Protein AF-A0A0R3SYX3-F1 (afdb_monomer_lite)

Secondary structure (DSSP, 8-state):
-PPPGGG--GGGGS--S--EEEEEETTTTEEEEEEEEEETTEEEEEEEEEEE---SSS-EEEEEEEEPPTTPPPS-SEEE-TTS-EEEB---TTEEEEEEEEE-TTT--EEEEEEEEETTT--EEEEEEEETEEEEEEEEEETTEEEEEEEETTTTEEEEEEEE-B------TT----HHHHHHHHHS-----------------PPP----B-----------PPP--S----------

Foldseek 3Di:
DPPDPVPQDPVNLQDDDFKKWKWFAFWQTKIWIWTWDDDDPDIDTDTDDIDGPADPQKRKGWDDKDAEDLPADDPDQFDQDPVRDTWGFDFDNQWMKIKMWTAHPVPRAIKIKIFIARNRSRDTPDMDIGTQWDDPKDWDDYGQKIWMWIQRNVVRDIWIWIKGWTDADPPPPPPDPDPVRVVVVVVDDDDDDDDDDDDDPDPPPGDGDIDGPRDDDPDDDDDDDDDDDNDDGPTDINDD

Structure (mmCIF, N/CA/C/O backbone):
data_AF-A0A0R3SYX3-F1
#
_entry.id   AF-A0A0R3SYX3-F1
#
loop_
_atom_site.group_PDB
_atom_site.id
_atom_site.type_symbol
_atom_site.label_atom_id
_atom_site.label_alt_id
_atom_site.label_comp_id
_atom_site.label_asym_id
_atom_site.label_entity_id
_atom_site.label_seq_id
_atom_site.pdbx_PDB_ins_code
_atom_site.Cartn_x
_atom_site.Cartn_y
_atom_site.Cartn_z
_atom_site.occupancy
_atom_site.B_iso_or_equiv
_atom_site.auth_seq_id
_atom_site.auth_comp_id
_atom_site.auth_asym_id
_atom_site.auth_atom_id
_atom_site.pdbx_PDB_model_num
ATOM 1 N N . MET A 1 1 ? 10.287 18.688 25.171 1.00 32.38 1 MET A N 1
ATOM 2 C CA . MET A 1 1 ? 10.970 17.406 25.447 1.00 32.38 1 MET A CA 1
ATOM 3 C C . MET A 1 1 ? 10.018 16.287 25.066 1.00 32.38 1 MET A C 1
ATOM 5 O O . MET A 1 1 ? 8.916 16.291 25.605 1.00 32.38 1 MET A O 1
ATOM 9 N N . PRO A 1 2 ? 10.366 15.397 24.124 1.00 35.69 2 PRO A N 1
ATOM 10 C CA . PRO A 1 2 ? 9.580 14.187 23.920 1.00 35.69 2 PRO A CA 1
ATOM 11 C C . PRO A 1 2 ? 9.661 13.329 25.198 1.00 35.69 2 PRO A C 1
ATOM 13 O O . PRO A 1 2 ? 10.724 13.295 25.826 1.00 35.69 2 PRO A O 1
ATOM 16 N N . PRO A 1 3 ? 8.559 12.700 25.637 1.00 38.81 3 PRO A N 1
ATOM 17 C CA . PRO A 1 3 ? 8.578 11.838 26.813 1.00 38.81 3 PRO A CA 1
ATOM 18 C C . PRO A 1 3 ? 9.539 10.664 26.589 1.00 38.81 3 PRO A C 1
ATOM 20 O O . PRO A 1 3 ? 9.650 10.136 25.482 1.00 38.81 3 PRO A O 1
ATOM 23 N N . ALA A 1 4 ? 10.274 10.290 27.637 1.00 39.28 4 ALA A N 1
ATOM 24 C CA . ALA A 1 4 ? 11.235 9.198 27.586 1.00 39.28 4 ALA A CA 1
ATOM 25 C C . ALA A 1 4 ? 10.533 7.885 27.196 1.00 39.28 4 ALA A C 1
ATOM 27 O O . ALA A 1 4 ? 9.517 7.524 27.786 1.00 39.28 4 ALA A O 1
ATOM 28 N N . LEU A 1 5 ? 11.116 7.144 26.247 1.00 45.03 5 LEU A N 1
ATOM 29 C CA . LEU A 1 5 ? 10.632 5.847 25.737 1.00 45.03 5 LEU A CA 1
ATOM 30 C C . LEU A 1 5 ? 10.310 4.806 26.831 1.00 45.03 5 LEU A C 1
ATOM 32 O O . LEU A 1 5 ? 9.594 3.848 26.572 1.00 45.03 5 LEU A O 1
ATOM 36 N N . ALA A 1 6 ? 10.807 5.001 28.053 1.00 42.22 6 ALA A N 1
ATOM 37 C CA . ALA A 1 6 ? 10.572 4.128 29.198 1.00 42.22 6 ALA A CA 1
ATOM 38 C C . ALA A 1 6 ? 9.192 4.295 29.871 1.00 42.22 6 ALA A C 1
ATOM 40 O O . ALA A 1 6 ? 8.827 3.447 30.680 1.00 42.22 6 ALA A O 1
ATOM 41 N N . SER A 1 7 ? 8.428 5.361 29.583 1.00 42.72 7 SER A N 1
ATOM 42 C CA . SER A 1 7 ? 7.114 5.596 30.211 1.00 42.72 7 SER A CA 1
ATOM 43 C C . SER A 1 7 ? 5.915 5.198 29.349 1.00 42.72 7 SER A C 1
ATOM 45 O O . SER A 1 7 ? 4.780 5.383 29.782 1.00 42.72 7 SER A O 1
ATOM 47 N N . VAL A 1 8 ? 6.138 4.710 28.128 1.00 43.78 8 VAL A N 1
ATOM 48 C CA . VAL A 1 8 ? 5.058 4.291 27.227 1.00 43.78 8 VAL A CA 1
ATOM 49 C C . VAL A 1 8 ? 4.714 2.843 27.553 1.00 43.78 8 VAL A C 1
ATOM 51 O O . VAL A 1 8 ? 5.531 1.947 27.337 1.00 43.78 8 VAL A O 1
ATOM 54 N N . ARG A 1 9 ? 3.528 2.594 28.122 1.00 40.50 9 ARG A N 1
ATOM 55 C CA . ARG A 1 9 ? 3.087 1.217 28.367 1.00 40.50 9 ARG A CA 1
ATOM 56 C C . ARG A 1 9 ? 2.805 0.563 27.011 1.00 40.50 9 ARG A C 1
ATOM 58 O O . ARG A 1 9 ? 2.279 1.235 26.130 1.00 40.50 9 ARG A O 1
ATOM 65 N N . PRO A 1 10 ? 3.046 -0.746 26.831 1.00 43.56 10 PRO A N 1
ATOM 66 C CA . PRO A 1 10 ? 2.683 -1.438 25.591 1.00 43.56 10 PRO A CA 1
ATOM 67 C C . PRO A 1 10 ? 1.193 -1.314 25.231 1.00 43.56 10 PRO A C 1
ATOM 69 O O . PRO A 1 10 ? 0.828 -1.363 24.065 1.00 43.56 10 PRO A O 1
ATOM 72 N N . GLN A 1 11 ? 0.340 -1.102 26.237 1.00 42.31 11 GLN A N 1
ATOM 73 C CA . GLN A 1 11 ? -1.099 -0.868 26.092 1.00 42.31 11 GLN A CA 1
ATOM 74 C C . GLN A 1 11 ? -1.415 0.539 25.549 1.00 42.31 11 GLN A C 1
ATOM 76 O O . GLN A 1 11 ? -2.411 0.704 24.862 1.00 42.31 11 GLN A O 1
ATOM 81 N N . ASP A 1 12 ? -0.534 1.524 25.770 1.00 44.00 12 ASP A N 1
ATOM 82 C CA . ASP A 1 12 ? -0.639 2.876 25.200 1.00 44.00 12 ASP A CA 1
ATOM 83 C C . ASP A 1 12 ? -0.183 2.919 23.721 1.00 44.00 12 ASP A C 1
ATOM 85 O O . ASP A 1 12 ? -0.377 3.927 23.040 1.00 44.00 12 ASP A O 1
ATOM 89 N N . LEU A 1 13 ? 0.454 1.846 23.221 1.00 49.34 13 LEU A N 1
ATOM 90 C CA . LEU A 1 13 ? 0.857 1.692 21.814 1.00 49.34 13 LEU A CA 1
ATOM 91 C C . LEU A 1 13 ? -0.290 1.189 20.931 1.00 49.34 13 LEU A C 1
ATOM 93 O O . LEU A 1 13 ? -0.244 1.376 19.716 1.00 49.34 13 LEU A O 1
ATOM 97 N N . ILE A 1 14 ? -1.301 0.551 21.527 1.00 48.69 14 ILE A N 1
ATOM 98 C CA . ILE A 1 14 ? -2.499 0.114 20.818 1.00 48.69 14 ILE A CA 1
ATOM 99 C C . ILE A 1 14 ? -3.526 1.234 20.968 1.00 48.69 14 ILE A C 1
ATOM 101 O O . ILE A 1 14 ? -3.948 1.538 22.083 1.00 48.69 14 ILE A O 1
ATOM 105 N N . PRO A 1 15 ? -3.916 1.907 19.881 1.00 55.50 15 PRO A N 1
ATOM 106 C CA . PRO A 1 15 ? -4.859 2.999 19.994 1.00 55.50 15 PRO A CA 1
ATOM 107 C C . PRO A 1 15 ? -6.217 2.505 20.518 1.00 55.50 15 PRO A C 1
ATOM 109 O O . PRO A 1 15 ? -6.851 1.641 19.922 1.00 55.50 15 PRO A O 1
ATO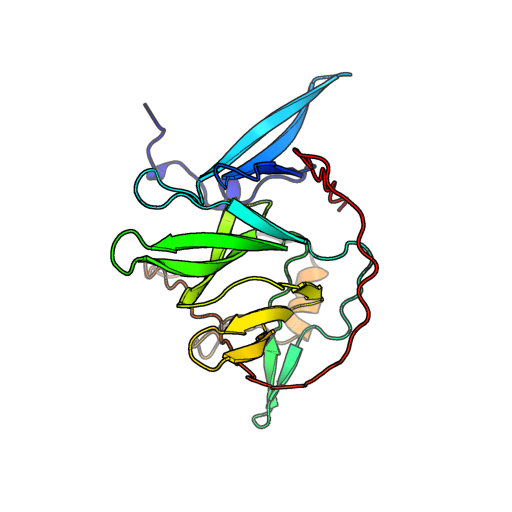M 112 N N . GLU A 1 16 ? -6.660 3.103 21.630 1.00 61.94 16 GLU A N 1
ATOM 113 C CA . GLU A 1 16 ? -8.012 2.983 22.203 1.00 61.94 16 GLU A CA 1
ATOM 114 C C . GLU A 1 16 ? -9.106 3.000 21.125 1.00 61.94 16 GLU A C 1
ATOM 116 O O . GLU A 1 16 ? -8.983 3.769 20.158 1.00 61.94 16 GLU A O 1
ATOM 121 N N . HIS A 1 17 ? -10.196 2.251 21.352 1.00 67.56 17 HIS A N 1
ATOM 122 C CA . HIS A 1 17 ? -11.370 2.197 20.473 1.00 67.56 17 HIS A CA 1
ATOM 123 C C . HIS A 1 17 ? -11.756 3.598 19.976 1.00 67.56 17 HIS A C 1
ATOM 125 O O . HIS A 1 17 ? -11.899 4.546 20.754 1.00 67.56 17 HIS A O 1
ATOM 131 N N . GLY A 1 18 ? -11.890 3.756 18.663 1.00 77.44 18 GLY A N 1
ATOM 132 C CA . GLY A 1 18 ? -12.173 5.052 18.065 1.00 77.44 18 GLY A CA 1
ATOM 133 C C . GLY A 1 18 ? -12.170 5.005 16.548 1.00 77.44 18 GLY A C 1
ATOM 134 O O . GLY A 1 18 ? -11.743 4.027 15.942 1.00 77.44 18 GLY A O 1
ATOM 135 N N . LEU A 1 19 ? -12.654 6.086 15.942 1.00 87.88 19 LEU A N 1
ATOM 136 C CA . LEU A 1 19 ? -12.629 6.240 14.496 1.00 87.88 19 LEU A CA 1
ATOM 137 C C . LEU A 1 19 ? -11.270 6.797 14.061 1.00 87.88 19 LEU A C 1
ATOM 139 O O . LEU A 1 19 ? -10.851 7.870 14.515 1.00 87.88 19 LEU A O 1
ATOM 143 N N . PHE A 1 20 ? -10.618 6.080 13.153 1.00 90.81 20 PHE A N 1
ATOM 144 C CA . PHE A 1 20 ? -9.378 6.497 12.510 1.00 90.81 20 PHE A CA 1
ATOM 145 C C . PHE A 1 20 ? -9.654 6.883 11.064 1.00 90.81 20 PHE A C 1
ATOM 147 O O . PHE A 1 20 ? -10.471 6.267 10.382 1.00 90.81 20 PHE A O 1
ATOM 154 N N . LEU A 1 21 ? -8.969 7.924 10.614 1.00 92.94 21 LEU A N 1
ATOM 155 C CA . LEU A 1 21 ? -8.990 8.408 9.244 1.00 92.94 21 LEU A CA 1
ATOM 156 C C . LEU A 1 21 ? -7.555 8.429 8.742 1.00 92.94 21 LEU A C 1
ATOM 158 O O . LEU A 1 21 ? -6.643 8.791 9.484 1.00 92.94 21 LEU A O 1
ATOM 162 N N . TYR A 1 22 ? -7.354 8.108 7.474 1.00 94.12 22 TYR A N 1
ATOM 163 C CA . TYR A 1 22 ? -6.077 8.313 6.807 1.00 94.12 22 TYR A CA 1
ATOM 164 C C . TYR A 1 22 ? -6.257 9.268 5.628 1.00 94.12 22 TYR A C 1
ATOM 166 O O . TYR A 1 22 ? -7.329 9.345 5.029 1.00 94.12 22 TYR A O 1
ATOM 174 N N . ALA A 1 23 ? -5.208 10.018 5.311 1.00 94.88 23 ALA A N 1
ATOM 175 C CA . ALA A 1 23 ? -5.156 10.897 4.153 1.00 94.88 23 ALA A CA 1
ATOM 176 C C . ALA A 1 23 ? -3.885 10.626 3.351 1.00 94.88 23 ALA A C 1
ATOM 178 O O . ALA A 1 23 ? -2.816 10.387 3.917 1.00 94.88 23 ALA A O 1
ATOM 179 N N . LEU A 1 24 ? -4.014 10.681 2.028 1.00 95.81 24 LEU A N 1
ATOM 180 C CA . LEU A 1 24 ? -2.928 10.465 1.080 1.00 95.81 24 LEU A CA 1
ATOM 181 C C . LEU A 1 24 ? -2.645 11.763 0.332 1.00 95.81 24 LEU A C 1
ATOM 183 O O . LEU A 1 24 ? -3.551 12.352 -0.254 1.00 95.81 24 LEU A O 1
ATOM 187 N N . THR A 1 25 ? -1.382 12.176 0.313 1.00 94.44 25 THR A N 1
ATOM 188 C CA . THR A 1 25 ? -0.912 13.283 -0.525 1.00 94.44 25 THR A CA 1
ATOM 189 C C . THR A 1 25 ? -0.174 12.698 -1.715 1.00 94.44 25 THR A C 1
ATOM 191 O O . THR A 1 25 ? 0.785 11.946 -1.546 1.00 94.44 25 THR A O 1
ATOM 194 N N . THR A 1 26 ? -0.621 13.014 -2.931 1.00 91.69 26 THR A N 1
ATOM 195 C CA . THR A 1 26 ? -0.095 12.392 -4.154 1.00 91.69 26 THR A CA 1
ATOM 196 C C . THR A 1 26 ? 1.325 12.829 -4.479 1.00 91.69 26 THR A C 1
ATOM 198 O O . THR A 1 26 ? 2.121 12.001 -4.909 1.00 91.69 26 THR A O 1
ATOM 201 N N . GLN A 1 27 ? 1.649 14.110 -4.292 1.00 90.81 27 GLN A N 1
ATOM 202 C CA . GLN A 1 27 ? 2.969 14.665 -4.572 1.00 90.81 27 GLN A CA 1
ATOM 203 C C . GLN A 1 27 ? 3.216 15.893 -3.673 1.00 90.81 27 GLN A C 1
ATOM 205 O O . GLN A 1 27 ? 2.450 16.851 -3.770 1.00 90.81 27 GLN A O 1
ATOM 210 N N . PRO A 1 28 ? 4.249 15.892 -2.810 1.00 90.31 28 PRO A N 1
ATOM 211 C CA . PRO A 1 28 ? 5.134 14.765 -2.498 1.00 90.31 28 PRO A CA 1
ATOM 212 C C . PRO A 1 28 ? 4.358 13.605 -1.858 1.00 90.31 28 PRO A C 1
ATOM 214 O O . PRO A 1 28 ? 3.405 13.831 -1.115 1.00 90.31 28 PRO A O 1
ATOM 217 N N . ALA A 1 29 ? 4.756 12.365 -2.158 1.00 93.38 29 ALA A N 1
ATOM 218 C CA . ALA A 1 29 ? 4.099 11.184 -1.611 1.00 93.38 29 ALA A CA 1
ATOM 219 C C . ALA A 1 29 ? 4.183 11.170 -0.077 1.00 93.38 29 ALA A C 1
ATOM 221 O O . ALA A 1 29 ? 5.263 11.004 0.501 1.00 93.38 29 ALA A O 1
ATOM 222 N N . SER A 1 30 ? 3.037 11.330 0.582 1.00 94.50 30 SER A N 1
ATOM 223 C CA . SER A 1 30 ? 2.924 11.228 2.035 1.00 94.50 30 SER A CA 1
ATOM 224 C C . SER A 1 30 ? 1.603 10.598 2.452 1.00 94.50 30 SER A C 1
ATOM 226 O O . SER A 1 30 ? 0.600 10.656 1.734 1.00 94.50 30 SER A O 1
ATOM 228 N N . VAL A 1 31 ? 1.621 9.975 3.624 1.00 95.31 31 VAL A N 1
ATOM 229 C CA . VAL A 1 31 ? 0.459 9.344 4.244 1.00 95.31 31 VAL A CA 1
ATOM 230 C C . VAL A 1 31 ? 0.338 9.877 5.665 1.00 95.31 31 VAL A C 1
ATOM 232 O O . VAL A 1 31 ? 1.309 9.869 6.421 1.00 95.31 31 VAL A O 1
ATOM 235 N N . SER A 1 32 ? -0.848 10.336 6.038 1.00 95.56 32 SER A N 1
ATOM 236 C CA . SER A 1 32 ? -1.140 10.856 7.376 1.00 95.56 32 SER A CA 1
ATOM 237 C C . SER A 1 32 ? -2.267 10.066 8.014 1.00 95.56 32 SER A C 1
ATOM 239 O O . SER A 1 32 ? -3.250 9.767 7.341 1.00 95.56 32 SER A O 1
ATOM 241 N N . GLY A 1 33 ? -2.163 9.806 9.314 1.00 94.12 33 GLY A N 1
ATOM 242 C CA . GLY A 1 33 ? -3.239 9.237 10.118 1.00 94.12 33 GLY A CA 1
ATOM 243 C C . GLY A 1 33 ? -3.794 10.241 11.113 1.00 94.12 33 GLY A C 1
ATOM 244 O O . GLY A 1 33 ? -3.048 10.981 11.762 1.00 94.12 33 GLY A O 1
ATOM 245 N N . TYR A 1 34 ? -5.109 10.226 11.281 1.00 93.56 34 TYR A N 1
ATOM 246 C CA . TYR A 1 34 ? -5.853 11.072 12.200 1.00 93.56 34 TYR A CA 1
ATOM 247 C C . TYR A 1 34 ? -6.780 10.218 13.062 1.00 93.56 34 TYR A C 1
ATOM 249 O O . TYR A 1 34 ? -7.441 9.306 12.575 1.00 93.56 34 TYR A O 1
ATOM 257 N N . LYS A 1 35 ? -6.875 10.552 14.346 1.00 91.38 35 LYS A N 1
ATOM 258 C CA . LYS A 1 35 ? -7.888 10.026 15.260 1.00 91.38 35 LYS A CA 1
ATOM 259 C C . LYS A 1 35 ? -9.003 11.049 15.405 1.00 91.38 35 LYS A C 1
ATOM 261 O O . LYS A 1 35 ? -8.731 12.226 15.663 1.00 91.38 35 LYS A O 1
ATOM 266 N N . LEU A 1 36 ? -10.249 10.612 15.270 1.00 91.00 36 LEU A N 1
ATOM 267 C CA . LEU A 1 36 ? -11.397 11.455 15.572 1.00 91.00 36 LEU A CA 1
ATOM 268 C C . LEU A 1 36 ? -11.568 11.554 17.092 1.00 91.00 36 LEU A C 1
ATOM 270 O O . LEU A 1 36 ? -11.641 10.545 17.791 1.00 91.00 36 LEU A O 1
ATOM 274 N N . VAL A 1 37 ? -11.629 12.778 17.604 1.00 90.19 37 VAL A N 1
ATOM 275 C CA . VAL A 1 37 ? -11.870 13.081 19.014 1.00 90.19 37 VAL A CA 1
ATOM 276 C C . VAL A 1 37 ? -13.175 13.858 19.110 1.00 90.19 37 VAL A C 1
ATOM 278 O O . VAL A 1 37 ? -13.336 14.900 18.473 1.00 90.19 37 VAL A O 1
ATOM 281 N N . SER A 1 38 ? -14.113 13.341 19.903 1.00 86.44 38 SER A N 1
ATOM 282 C CA . SER A 1 38 ? -15.368 14.030 20.197 1.00 86.44 38 SER A CA 1
ATOM 283 C C . SER A 1 38 ? -15.169 14.951 21.396 1.00 86.44 38 SER A C 1
ATOM 285 O O . SER A 1 38 ? -14.857 14.486 22.491 1.00 86.44 38 SER A O 1
ATOM 287 N N . SER A 1 39 ? -15.355 16.253 21.196 1.00 85.62 39 SER A N 1
ATOM 288 C CA . SER A 1 39 ? -15.398 17.252 22.263 1.00 85.62 39 SER A CA 1
ATOM 289 C C . SER A 1 39 ? -16.823 17.796 22.344 1.00 85.62 39 SER A C 1
ATOM 291 O O . SER A 1 39 ? -17.219 18.687 21.586 1.00 85.62 39 SER A O 1
ATOM 293 N N . GLY A 1 40 ? -17.638 17.185 23.210 1.00 84.19 40 GLY A N 1
ATOM 294 C CA . GLY A 1 40 ? -19.062 17.504 23.336 1.00 84.19 40 GLY A CA 1
ATOM 295 C C . GLY A 1 40 ? -19.829 17.240 22.037 1.00 84.19 40 GLY A C 1
ATOM 296 O O . GLY A 1 40 ? -19.930 16.096 21.605 1.00 84.19 40 GLY A O 1
ATOM 297 N N . SER A 1 41 ? -20.358 18.301 21.418 1.00 82.25 41 SER A N 1
ATOM 298 C CA . SER A 1 41 ? -21.107 18.261 20.152 1.00 82.25 41 SER A CA 1
ATOM 299 C C . SER A 1 41 ? -20.240 18.454 18.901 1.00 82.25 41 SER A C 1
ATOM 301 O O . SER A 1 41 ? -20.774 18.523 17.795 1.00 82.25 41 SER A O 1
ATOM 303 N N . THR A 1 42 ? -18.923 18.613 19.057 1.00 87.81 42 THR A N 1
ATOM 304 C CA . THR A 1 42 ? -17.997 18.863 17.945 1.00 87.81 42 THR A CA 1
ATOM 305 C C . THR A 1 42 ? -17.030 17.704 17.771 1.00 87.81 42 THR A C 1
ATOM 307 O O . THR A 1 42 ? -16.498 17.166 18.742 1.00 87.81 42 THR A O 1
ATOM 310 N N . PHE A 1 43 ? -16.781 17.337 16.517 1.00 87.06 43 PHE A N 1
ATOM 311 C CA . PHE A 1 43 ? -15.779 16.344 16.161 1.00 87.06 43 PHE A CA 1
ATOM 312 C C . PHE A 1 43 ? -14.529 17.057 15.654 1.00 87.06 43 PHE A C 1
ATOM 314 O O . PHE A 1 43 ? -14.601 17.893 14.755 1.00 87.06 43 PHE A O 1
ATOM 321 N N . THR A 1 44 ? -13.375 16.745 16.234 1.00 91.31 44 THR A N 1
ATOM 322 C CA . THR A 1 44 ? -12.079 17.278 15.801 1.00 91.31 44 THR A CA 1
ATOM 323 C C . THR A 1 44 ? -11.145 16.128 15.467 1.00 91.31 44 THR A C 1
ATOM 325 O O . THR A 1 44 ? -11.086 15.126 16.172 1.00 91.31 44 THR A O 1
ATOM 328 N N . THR A 1 45 ? -10.393 16.262 14.382 1.00 91.44 45 THR A N 1
ATOM 329 C CA . THR A 1 45 ? -9.392 15.278 13.970 1.00 91.44 45 THR A CA 1
ATOM 330 C C . THR A 1 45 ? -8.033 15.643 14.553 1.00 91.44 45 THR A C 1
ATOM 332 O O . THR A 1 45 ? -7.504 16.718 14.273 1.00 91.44 45 THR A O 1
ATOM 335 N N . LYS A 1 46 ? -7.438 14.744 15.335 1.00 92.25 46 LYS A N 1
ATOM 336 C CA . LYS A 1 46 ? -6.071 14.884 15.843 1.00 92.25 46 LYS A CA 1
ATOM 337 C C . LYS A 1 46 ? -5.135 14.010 15.018 1.00 92.25 46 LYS A C 1
ATOM 339 O O . LYS A 1 46 ? -5.335 12.802 14.959 1.00 92.25 46 LYS A O 1
ATOM 344 N N . GLN A 1 47 ? -4.103 14.595 14.417 1.00 92.88 47 GLN A N 1
ATOM 345 C CA . GLN A 1 47 ? -3.077 13.822 13.715 1.00 92.88 47 GLN A CA 1
ATOM 346 C C . GLN A 1 47 ? -2.307 12.944 14.710 1.00 92.88 47 GLN A C 1
ATOM 348 O O . GLN A 1 47 ? -1.831 13.441 15.733 1.00 92.88 47 GLN A O 1
ATOM 353 N N . ILE A 1 48 ? -2.219 11.647 14.420 1.00 92.81 48 ILE A N 1
ATOM 354 C CA . ILE A 1 48 ? -1.556 10.649 15.273 1.00 92.81 48 ILE A CA 1
ATOM 355 C C . ILE A 1 48 ? -0.203 10.221 14.712 1.00 92.81 48 ILE A C 1
ATOM 357 O O . ILE A 1 48 ? 0.744 10.051 15.473 1.00 92.81 48 ILE A O 1
ATOM 361 N N . TRP A 1 49 ? -0.090 10.108 13.391 1.00 93.50 49 TRP A N 1
ATOM 362 C CA . TRP A 1 49 ? 1.145 9.738 12.713 1.00 93.50 49 TRP A CA 1
ATOM 363 C C . TRP A 1 49 ? 1.211 10.392 11.331 1.00 93.50 49 TRP A C 1
ATOM 365 O O . TRP A 1 49 ? 0.197 10.802 10.760 1.00 93.50 49 TRP A O 1
ATOM 375 N N . HIS A 1 50 ? 2.427 10.523 10.809 1.00 94.25 50 HIS A N 1
ATOM 376 C CA . HIS A 1 50 ? 2.696 11.037 9.472 1.00 94.25 50 HIS A CA 1
ATOM 377 C C . HIS A 1 50 ? 3.921 10.344 8.894 1.00 94.25 50 HIS A C 1
ATOM 379 O O . HIS A 1 50 ? 4.933 10.194 9.577 1.00 94.25 50 HIS A O 1
ATOM 385 N N . MET A 1 51 ? 3.815 9.927 7.641 1.00 91.62 51 MET A N 1
ATOM 386 C CA . MET A 1 51 ? 4.829 9.172 6.932 1.00 91.62 51 MET A CA 1
ATOM 387 C C . MET A 1 51 ? 5.139 9.862 5.611 1.00 91.62 51 MET A C 1
ATOM 389 O O . MET A 1 51 ? 4.286 9.964 4.727 1.00 91.62 51 MET A O 1
ATOM 393 N N . HIS A 1 52 ? 6.384 10.300 5.466 1.00 92.81 52 HIS A N 1
ATOM 394 C CA . HIS A 1 52 ? 6.916 10.756 4.191 1.00 92.81 52 HIS A CA 1
ATOM 395 C C . HIS A 1 52 ? 7.433 9.542 3.415 1.00 92.81 52 HIS A C 1
ATOM 397 O O . HIS A 1 52 ? 8.370 8.878 3.853 1.00 92.81 52 HIS A O 1
ATOM 403 N N . LEU A 1 53 ? 6.799 9.235 2.282 1.00 89.94 53 LEU A N 1
ATOM 404 C CA . LEU A 1 53 ? 7.275 8.206 1.349 1.00 89.94 53 LEU A CA 1
ATOM 405 C C . LEU A 1 53 ? 8.265 8.804 0.339 1.00 89.94 53 LEU A C 1
ATOM 407 O O . LEU A 1 53 ? 9.185 8.133 -0.119 1.00 89.94 53 LEU A O 1
ATOM 411 N N . SER A 1 54 ? 8.089 10.087 0.024 1.00 89.50 54 SER A N 1
ATOM 412 C CA . SER A 1 54 ? 9.024 10.887 -0.763 1.00 89.50 54 SER A CA 1
ATOM 413 C C . SER A 1 54 ? 10.143 11.460 0.108 1.00 89.50 54 SER A C 1
ATOM 415 O O . SER A 1 54 ? 9.898 11.870 1.240 1.00 89.50 54 SER A O 1
ATOM 417 N N . SER A 1 55 ? 11.345 11.564 -0.457 1.00 86.31 55 SER A N 1
ATOM 418 C CA . SER A 1 55 ? 12.484 12.290 0.121 1.00 86.31 55 SER A CA 1
ATOM 419 C C . SER A 1 55 ? 12.939 13.385 -0.848 1.00 86.31 55 SER A C 1
ATOM 421 O O . SER A 1 55 ? 12.621 13.309 -2.034 1.00 86.31 55 SER A O 1
ATOM 423 N N . ASP A 1 56 ? 13.673 14.389 -0.369 1.00 82.94 56 ASP A N 1
ATOM 424 C CA . ASP A 1 56 ? 14.198 15.472 -1.214 1.00 82.94 56 ASP A CA 1
ATOM 425 C C . ASP A 1 56 ? 15.156 14.929 -2.289 1.00 82.94 56 ASP A C 1
ATOM 427 O O . ASP A 1 56 ? 15.097 15.343 -3.445 1.00 82.94 56 ASP A O 1
ATOM 431 N N . ASP A 1 57 ? 15.959 13.920 -1.934 1.00 82.31 57 ASP A N 1
ATOM 432 C CA . ASP A 1 57 ? 16.887 13.245 -2.852 1.00 82.31 57 ASP A CA 1
ATOM 433 C C . ASP A 1 57 ? 16.181 12.279 -3.820 1.00 82.31 57 ASP A C 1
ATOM 435 O O . ASP A 1 57 ? 16.727 11.891 -4.856 1.00 82.31 57 ASP A O 1
ATOM 439 N N . TYR A 1 58 ? 14.970 11.844 -3.468 1.00 84.00 58 TYR A N 1
ATOM 440 C CA . TYR A 1 58 ? 14.203 10.855 -4.216 1.00 84.00 58 TYR A CA 1
ATOM 441 C C . TYR A 1 58 ? 12.716 11.231 -4.209 1.00 84.00 58 TYR A C 1
ATOM 443 O O . TYR A 1 58 ? 11.940 10.704 -3.394 1.00 84.00 58 TYR A O 1
ATOM 451 N N . PRO A 1 59 ? 12.304 12.160 -5.096 1.00 89.62 59 PRO A N 1
ATOM 452 C CA . PRO A 1 59 ? 10.923 12.590 -5.168 1.00 89.62 59 PRO A CA 1
ATOM 453 C C . PRO A 1 59 ? 10.046 11.429 -5.635 1.00 89.62 59 PRO A C 1
ATOM 455 O O . PRO A 1 59 ? 10.230 10.879 -6.724 1.00 89.62 59 PRO A O 1
ATOM 458 N N . GLN A 1 60 ? 9.077 11.066 -4.801 1.00 92.38 60 GLN A N 1
ATOM 459 C CA . GLN A 1 60 ? 8.084 10.045 -5.099 1.00 92.38 60 GLN A CA 1
ATOM 460 C C . GLN A 1 60 ? 6.704 10.670 -5.262 1.00 92.38 60 GLN A C 1
ATOM 462 O O . GLN A 1 60 ? 6.331 11.602 -4.542 1.00 92.38 60 GLN A O 1
ATOM 467 N N . ARG A 1 61 ? 5.909 10.087 -6.157 1.00 94.31 61 ARG A N 1
ATOM 468 C CA . ARG A 1 61 ? 4.473 10.339 -6.277 1.00 94.31 61 ARG A CA 1
ATOM 469 C C . ARG A 1 61 ? 3.680 9.069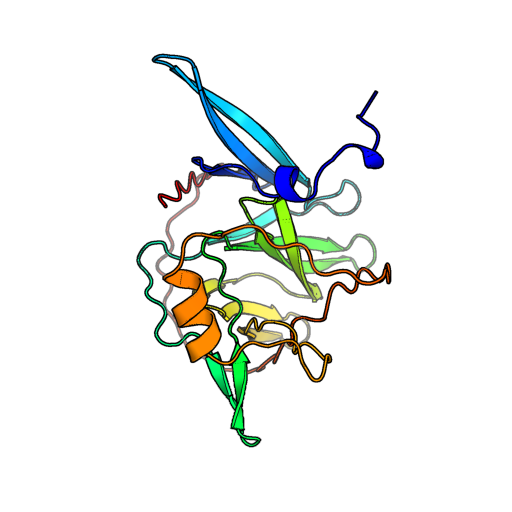 -6.008 1.00 94.31 61 ARG A C 1
ATOM 471 O O . ARG A 1 61 ? 4.125 7.983 -6.366 1.00 94.31 61 ARG A O 1
ATOM 478 N N . ILE A 1 62 ? 2.500 9.189 -5.411 1.00 95.56 62 ILE A N 1
ATOM 479 C CA . ILE A 1 62 ? 1.577 8.058 -5.245 1.00 95.56 62 ILE A CA 1
ATOM 480 C C . ILE A 1 62 ? 0.875 7.798 -6.579 1.00 95.56 62 ILE A C 1
ATOM 482 O O . ILE A 1 62 ? 0.241 8.696 -7.129 1.00 95.56 62 ILE A O 1
ATOM 486 N N . LEU A 1 63 ? 0.971 6.567 -7.082 1.00 94.62 63 LEU A N 1
ATOM 487 C CA . LEU A 1 63 ? 0.269 6.119 -8.285 1.00 94.62 63 LEU A CA 1
ATOM 488 C C . LEU A 1 63 ? -1.097 5.528 -7.951 1.00 94.62 63 LEU A C 1
ATOM 490 O O . LEU A 1 63 ? -2.102 5.876 -8.570 1.00 94.62 63 LEU A O 1
ATOM 494 N N . ARG A 1 64 ? -1.132 4.593 -7.000 1.00 94.88 64 ARG A N 1
ATOM 495 C CA . ARG A 1 64 ? -2.333 3.848 -6.607 1.00 94.88 64 ARG A CA 1
ATOM 496 C C . ARG A 1 64 ? -2.310 3.601 -5.110 1.00 94.88 64 ARG A C 1
ATOM 498 O O . ARG A 1 64 ? -1.248 3.414 -4.524 1.00 94.88 64 ARG A O 1
ATOM 505 N N . ALA A 1 65 ? -3.490 3.556 -4.517 1.00 95.56 65 ALA A N 1
ATOM 506 C CA . ALA A 1 65 ? -3.678 3.083 -3.161 1.00 95.56 65 ALA A CA 1
ATOM 507 C C . ALA A 1 65 ? -4.932 2.211 -3.113 1.00 95.56 65 ALA A C 1
ATOM 509 O O . ALA A 1 65 ? -5.917 2.515 -3.784 1.00 95.56 65 ALA A O 1
ATOM 510 N N . ALA A 1 66 ? -4.875 1.131 -2.345 1.00 95.06 66 ALA A N 1
ATOM 511 C CA . ALA A 1 66 ? -5.979 0.208 -2.144 1.00 95.06 66 ALA A CA 1
ATOM 512 C C . ALA A 1 66 ? -6.048 -0.146 -0.659 1.00 95.06 66 ALA A C 1
ATOM 514 O O . ALA A 1 66 ? -5.058 -0.592 -0.079 1.00 95.06 66 ALA A O 1
ATOM 515 N N . ALA A 1 67 ? -7.204 0.092 -0.049 1.00 93.19 67 ALA A N 1
ATOM 516 C CA . ALA A 1 67 ? -7.489 -0.324 1.317 1.00 93.19 67 ALA A CA 1
ATOM 517 C C . ALA A 1 67 ? -8.195 -1.681 1.311 1.00 93.19 67 ALA A C 1
ATOM 519 O O . ALA A 1 67 ? -8.819 -2.050 0.312 1.00 93.19 67 ALA A O 1
ATOM 520 N N . TYR A 1 68 ? -8.109 -2.396 2.430 1.00 89.44 68 TYR A N 1
ATOM 521 C CA . TYR A 1 68 ? -8.914 -3.588 2.660 1.00 89.44 68 TYR A CA 1
ATOM 522 C C . TYR A 1 68 ? -10.420 -3.261 2.503 1.00 89.44 68 TYR A C 1
ATOM 524 O O . TYR A 1 68 ? -10.895 -2.296 3.113 1.00 89.44 68 TYR A O 1
ATOM 532 N N . PRO A 1 69 ? -11.187 -4.009 1.689 1.00 88.75 69 PRO A N 1
ATOM 533 C CA . PRO A 1 69 ? -12.616 -3.759 1.510 1.00 88.75 69 PRO A CA 1
ATOM 534 C C . PRO A 1 69 ? -13.417 -4.032 2.791 1.00 88.75 69 PRO A C 1
ATOM 536 O O . PRO A 1 69 ? -13.373 -5.122 3.354 1.00 88.75 69 PRO A O 1
ATOM 539 N N . SER A 1 70 ? -14.220 -3.064 3.240 1.00 82.81 70 SER A N 1
ATOM 540 C CA . SER A 1 70 ? -14.981 -3.184 4.497 1.00 82.81 70 SER A CA 1
ATOM 541 C C . SER A 1 70 ? -16.101 -4.230 4.468 1.00 82.81 70 SER A C 1
ATOM 543 O O . SER A 1 70 ? -16.569 -4.658 5.518 1.00 82.81 70 SER A O 1
ATOM 545 N N . ASN A 1 71 ? -16.552 -4.639 3.281 1.00 87.62 71 ASN A N 1
ATOM 546 C CA . ASN A 1 71 ? -17.634 -5.605 3.083 1.00 87.62 71 ASN A CA 1
ATOM 547 C C . ASN A 1 71 ? -17.138 -7.019 2.736 1.00 87.62 71 ASN A C 1
ATOM 549 O O . ASN A 1 71 ? -17.938 -7.865 2.333 1.00 87.62 71 ASN A O 1
ATOM 553 N N . GLU A 1 72 ? -15.837 -7.277 2.856 1.00 84.75 72 GLU A N 1
ATOM 554 C CA . GLU A 1 72 ? -15.243 -8.570 2.537 1.00 84.75 72 GLU A CA 1
ATOM 555 C C . GLU A 1 72 ? -15.262 -9.518 3.744 1.00 84.75 72 GLU A C 1
ATOM 557 O O . GLU A 1 72 ? -14.876 -9.153 4.856 1.00 84.75 72 GLU A O 1
ATOM 562 N N 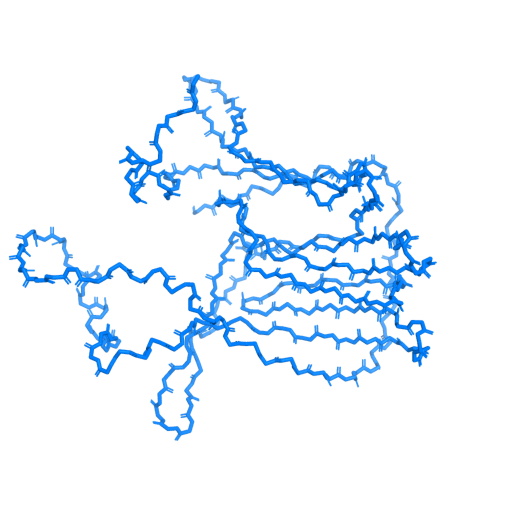. HIS A 1 73 ? -15.704 -10.758 3.516 1.00 87.38 73 HIS A N 1
ATOM 563 C CA . HIS A 1 73 ? -15.740 -11.806 4.533 1.00 87.38 73 HIS A CA 1
ATOM 564 C C . HIS A 1 73 ? -14.567 -12.772 4.366 1.00 87.38 73 HIS A C 1
ATOM 566 O O . HIS A 1 73 ? -14.276 -13.212 3.258 1.00 87.38 73 HIS A O 1
ATOM 572 N N . VAL A 1 74 ? -13.946 -13.152 5.482 1.00 88.31 74 VAL A N 1
ATOM 573 C CA . VAL A 1 74 ? -12.826 -14.098 5.506 1.00 88.31 74 VAL A CA 1
ATOM 574 C C . VAL A 1 74 ? -13.356 -15.525 5.401 1.00 88.31 74 VAL A C 1
ATOM 576 O O . VAL A 1 74 ? -14.034 -16.003 6.307 1.00 88.31 74 VAL A O 1
ATOM 579 N N . HIS A 1 75 ? -12.995 -16.243 4.337 1.00 82.94 75 HIS A N 1
ATOM 580 C CA . HIS A 1 75 ? -13.480 -17.612 4.127 1.00 82.94 75 HIS A CA 1
ATOM 581 C C . HIS A 1 75 ? -12.823 -18.647 5.059 1.00 82.94 75 HIS A C 1
ATOM 583 O O . HIS A 1 75 ? -13.438 -19.637 5.455 1.00 82.94 75 HIS A O 1
ATOM 589 N N . SER A 1 76 ? -11.551 -18.447 5.415 1.00 87.94 76 SER A N 1
ATOM 590 C CA . SER A 1 76 ? -10.850 -19.289 6.390 1.00 87.94 76 SER A CA 1
ATOM 591 C C . SER A 1 76 ? -9.744 -18.519 7.097 1.00 87.94 76 SER A C 1
ATOM 593 O O . SER A 1 76 ? -9.069 -17.700 6.478 1.00 87.94 76 SER A O 1
ATOM 595 N N . ILE A 1 77 ? -9.526 -18.828 8.376 1.00 85.38 77 ILE A N 1
ATOM 596 C CA . ILE A 1 77 ? -8.519 -18.168 9.226 1.00 85.38 77 ILE A CA 1
ATOM 597 C C . ILE A 1 77 ? -7.096 -18.672 8.919 1.00 85.38 77 ILE A C 1
ATOM 599 O O . ILE A 1 77 ? -6.113 -17.958 9.091 1.00 85.38 77 ILE A O 1
ATOM 603 N N . GLY A 1 78 ? -6.959 -19.904 8.429 1.00 86.38 78 GLY A N 1
ATOM 604 C CA . GLY A 1 78 ? -5.658 -20.506 8.158 1.00 86.38 78 GLY A CA 1
ATOM 605 C C . GLY A 1 78 ? -5.704 -21.572 7.074 1.00 86.38 78 GLY A C 1
ATOM 606 O O . GLY A 1 78 ? -6.773 -21.978 6.607 1.00 86.38 78 GLY A O 1
ATOM 607 N N . ARG A 1 79 ? -4.515 -22.019 6.673 1.00 86.12 79 ARG A N 1
ATOM 608 C CA . ARG A 1 79 ? -4.287 -23.109 5.724 1.00 86.12 79 ARG A CA 1
ATOM 609 C C . ARG A 1 79 ? -3.636 -24.282 6.448 1.00 86.12 79 ARG A C 1
ATOM 611 O O . ARG A 1 79 ? -2.631 -24.105 7.129 1.00 86.12 79 ARG A O 1
ATOM 618 N N . ILE A 1 80 ? -4.190 -25.480 6.281 1.00 88.50 80 ILE A N 1
ATOM 619 C CA . ILE A 1 80 ? -3.600 -26.707 6.829 1.00 88.50 80 ILE A CA 1
ATOM 620 C C . ILE A 1 80 ? -2.426 -27.125 5.935 1.00 88.50 80 ILE A C 1
ATOM 622 O O . ILE A 1 80 ? -2.556 -27.196 4.711 1.00 88.50 80 ILE A O 1
ATOM 626 N N . LEU A 1 81 ? -1.277 -27.377 6.551 1.00 84.94 81 LEU A N 1
ATOM 627 C CA . LEU A 1 81 ? -0.057 -27.856 5.915 1.00 84.94 81 LEU A CA 1
ATOM 628 C C . LEU A 1 81 ? -0.007 -29.393 5.901 1.00 84.94 81 LEU A C 1
ATOM 630 O O . LEU A 1 81 ? -0.726 -30.074 6.634 1.00 84.94 81 LEU A O 1
ATOM 634 N N . GLY A 1 82 ? 0.866 -29.959 5.061 1.00 83.25 82 GLY A N 1
ATOM 635 C CA . GLY A 1 82 ? 1.019 -31.416 4.923 1.00 83.25 82 GLY A CA 1
ATOM 636 C C . GLY A 1 82 ? 1.501 -32.127 6.196 1.00 83.25 82 GLY A C 1
ATOM 637 O O . GLY A 1 82 ? 1.265 -33.320 6.362 1.00 83.25 82 GLY A O 1
ATOM 638 N N . ASP A 1 83 ? 2.116 -31.391 7.120 1.00 87.19 83 ASP A N 1
ATOM 639 C CA . ASP A 1 83 ? 2.560 -31.844 8.442 1.00 87.19 83 ASP A CA 1
ATOM 640 C C . ASP A 1 83 ? 1.469 -31.709 9.526 1.00 87.19 83 ASP A C 1
ATOM 642 O O . ASP A 1 83 ? 1.766 -31.831 10.712 1.00 87.19 83 ASP A O 1
ATOM 646 N N . ARG A 1 84 ? 0.205 -31.477 9.132 1.00 84.62 84 ARG A N 1
ATOM 647 C CA . ARG A 1 84 ? -0.960 -31.229 10.008 1.00 84.62 84 ARG A CA 1
ATOM 648 C C . ARG A 1 84 ? -0.881 -29.939 10.831 1.00 84.62 84 ARG A C 1
ATOM 650 O O . ARG A 1 84 ? -1.787 -29.687 11.623 1.00 84.62 84 ARG A O 1
ATOM 657 N N . ASN A 1 85 ? 0.138 -29.107 10.627 1.00 82.69 85 ASN A N 1
ATOM 658 C CA . ASN A 1 85 ? 0.191 -27.787 11.241 1.00 82.69 85 ASN A CA 1
ATOM 659 C C . ASN A 1 85 ? -0.719 -26.806 10.496 1.00 82.69 85 ASN A C 1
ATOM 661 O O . ASN A 1 85 ? -1.005 -26.968 9.309 1.00 82.69 85 ASN A O 1
ATOM 665 N N . VAL A 1 86 ? -1.174 -25.768 11.195 1.00 83.94 86 VAL A N 1
ATOM 666 C CA . VAL A 1 86 ? -1.979 -24.693 10.604 1.00 83.94 86 VAL A CA 1
ATOM 667 C C . VAL A 1 86 ? -1.092 -23.472 10.402 1.00 83.94 86 VAL A C 1
ATOM 669 O O . VAL A 1 86 ? -0.437 -23.008 11.330 1.00 83.94 86 VAL A O 1
ATOM 672 N N . MET A 1 87 ? -1.076 -22.952 9.179 1.00 83.25 87 MET A N 1
ATOM 673 C CA . MET A 1 87 ? -0.488 -21.662 8.843 1.00 83.25 87 MET A CA 1
ATOM 674 C C . MET A 1 87 ? -1.585 -20.600 8.909 1.00 83.25 87 MET A C 1
ATOM 676 O O . MET A 1 87 ? -2.509 -20.610 8.091 1.00 83.25 87 MET A O 1
ATOM 680 N N . TYR A 1 88 ? -1.504 -19.714 9.896 1.00 88.81 88 TYR A N 1
ATOM 681 C CA . TYR A 1 88 ? -2.491 -18.658 10.103 1.00 88.81 88 TYR A CA 1
ATOM 682 C C . TYR A 1 88 ? -2.283 -17.512 9.115 1.00 88.81 88 TYR A C 1
ATOM 684 O O . TYR A 1 88 ? -1.160 -17.049 8.901 1.00 88.81 88 TYR A O 1
ATOM 692 N N . LYS A 1 89 ? -3.373 -17.076 8.480 1.00 88.50 89 LYS A N 1
ATOM 693 C CA . LYS A 1 89 ? -3.365 -15.920 7.586 1.00 88.50 89 LYS A CA 1
ATOM 694 C C . LYS A 1 89 ? -3.198 -14.651 8.415 1.00 88.50 89 LYS A C 1
ATOM 696 O O . LYS A 1 89 ? -3.864 -14.490 9.431 1.00 88.50 89 LYS A O 1
ATOM 701 N N . TYR A 1 90 ? -2.366 -13.730 7.945 1.00 89.81 90 TYR A N 1
ATOM 702 C CA . TYR A 1 90 ? -2.286 -12.401 8.537 1.00 89.81 90 TYR A CA 1
ATOM 703 C C . TYR A 1 90 ? -3.396 -11.530 7.943 1.00 89.81 90 TYR A C 1
ATOM 705 O O . TYR A 1 90 ? -3.333 -11.150 6.773 1.00 89.81 90 TYR A O 1
ATOM 713 N N . ILE A 1 91 ? -4.426 -11.245 8.737 1.00 89.00 91 ILE A N 1
ATOM 714 C CA . ILE A 1 91 ? -5.598 -10.475 8.310 1.00 89.00 91 ILE A CA 1
ATOM 715 C C . ILE A 1 91 ? -5.626 -9.176 9.103 1.00 89.00 91 ILE A C 1
ATOM 717 O O . ILE A 1 91 ? -5.781 -9.184 10.322 1.00 89.00 91 ILE A O 1
ATOM 721 N N . ASN A 1 92 ? -5.490 -8.055 8.400 1.00 89.75 92 ASN A N 1
ATOM 722 C CA . ASN A 1 92 ? -5.597 -6.728 8.990 1.00 89.75 92 ASN A CA 1
ATOM 723 C C . ASN A 1 92 ? -6.659 -5.907 8.229 1.00 89.75 92 ASN A C 1
ATOM 725 O O . ASN A 1 92 ? -6.382 -5.466 7.113 1.00 89.75 92 ASN A O 1
ATOM 729 N N . PRO A 1 93 ? -7.843 -5.653 8.822 1.00 89.88 93 PRO A N 1
ATOM 730 C CA . PRO A 1 93 ? -8.881 -4.807 8.219 1.00 89.88 93 PRO A CA 1
ATOM 731 C C . PRO A 1 93 ? -8.449 -3.350 7.992 1.00 89.88 93 PRO A C 1
ATOM 733 O O . PRO A 1 93 ? -9.052 -2.638 7.198 1.00 89.88 93 PRO A O 1
ATOM 736 N N . ASN A 1 94 ? -7.392 -2.904 8.677 1.00 91.38 94 ASN A N 1
ATOM 737 C CA . ASN A 1 94 ? -6.825 -1.559 8.577 1.00 91.38 94 ASN A CA 1
ATOM 738 C C . ASN A 1 94 ? -5.619 -1.506 7.619 1.00 91.38 94 ASN A C 1
ATOM 740 O O . ASN A 1 94 ? -4.792 -0.594 7.685 1.00 91.38 94 ASN A O 1
ATOM 744 N N . LEU A 1 95 ? -5.467 -2.515 6.756 1.00 91.56 95 LEU A N 1
ATOM 745 C CA . LEU A 1 95 ? -4.365 -2.586 5.808 1.00 91.56 95 LEU A CA 1
ATOM 746 C C . LEU A 1 95 ? -4.589 -1.629 4.636 1.00 91.56 95 LEU A C 1
ATOM 748 O O . LEU A 1 95 ? -5.603 -1.684 3.938 1.00 91.56 95 LEU A O 1
ATOM 752 N N . LEU A 1 96 ? -3.580 -0.807 4.369 1.00 95.38 96 LEU A N 1
ATOM 753 C CA . LEU A 1 96 ? -3.505 0.055 3.202 1.00 95.38 96 LEU A CA 1
ATOM 754 C C . LEU A 1 96 ? -2.276 -0.308 2.376 1.00 95.38 96 LEU A C 1
ATOM 75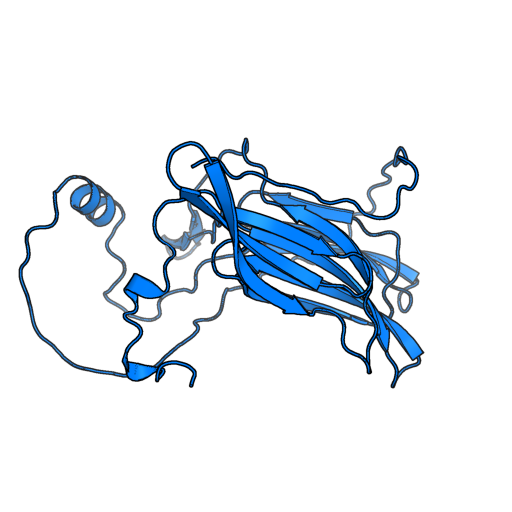6 O O . LEU A 1 96 ? -1.136 -0.184 2.825 1.00 95.38 96 LEU A O 1
ATOM 760 N N . ALA A 1 97 ? -2.504 -0.720 1.136 1.00 95.81 97 ALA A N 1
ATOM 761 C CA . ALA A 1 97 ? -1.449 -0.858 0.152 1.00 95.81 97 ALA A CA 1
ATOM 762 C C . ALA A 1 97 ? -1.297 0.458 -0.619 1.00 95.81 97 ALA A C 1
ATOM 764 O O . ALA A 1 97 ? -2.264 0.980 -1.170 1.00 95.81 97 ALA A O 1
ATOM 765 N N . VAL A 1 98 ? -0.076 0.981 -0.688 1.00 96.38 98 VAL A N 1
ATOM 766 C CA . VAL A 1 98 ? 0.266 2.208 -1.417 1.00 96.38 98 VAL A CA 1
ATOM 767 C C . VAL A 1 98 ? 1.365 1.893 -2.419 1.00 96.38 98 VAL A C 1
ATOM 769 O O . VAL A 1 98 ? 2.400 1.341 -2.057 1.00 96.38 98 VAL A O 1
ATOM 772 N N . MET A 1 99 ? 1.156 2.256 -3.679 1.00 96.00 99 MET A N 1
ATOM 773 C CA . MET A 1 99 ? 2.170 2.201 -4.725 1.00 96.00 99 MET A CA 1
ATOM 774 C C . MET A 1 99 ? 2.638 3.606 -5.066 1.00 96.00 99 MET A C 1
ATOM 776 O O . MET A 1 99 ? 1.831 4.482 -5.384 1.00 96.00 99 MET A O 1
ATOM 780 N N . THR A 1 100 ? 3.947 3.799 -5.040 1.00 95.94 100 THR A N 1
ATOM 781 C CA . THR A 1 100 ? 4.607 5.036 -5.427 1.00 95.94 100 THR A CA 1
ATOM 782 C C . THR A 1 100 ? 5.523 4.811 -6.616 1.00 95.94 100 THR A C 1
ATOM 784 O O . THR A 1 100 ? 6.009 3.708 -6.858 1.00 95.94 100 THR A O 1
ATOM 787 N N . GLU A 1 101 ? 5.759 5.876 -7.361 1.00 94.88 101 GLU A N 1
ATOM 788 C CA . GLU A 1 101 ? 6.754 5.938 -8.419 1.00 94.88 101 GLU A CA 1
ATOM 789 C C . GLU A 1 101 ? 7.724 7.065 -8.108 1.00 94.88 101 GLU A C 1
ATOM 791 O O . GLU A 1 101 ? 7.318 8.156 -7.706 1.00 94.88 101 GLU A O 1
ATOM 796 N N . GLY A 1 102 ? 9.005 6.799 -8.318 1.00 92.56 102 GLY A N 1
ATOM 797 C CA . GLY A 1 102 ? 10.043 7.814 -8.317 1.00 92.56 102 GLY A CA 1
ATOM 798 C C . GLY A 1 102 ? 11.106 7.491 -9.356 1.00 92.56 102 GLY A C 1
ATOM 799 O O . GLY A 1 102 ? 11.103 6.427 -9.980 1.00 92.56 102 GLY A O 1
ATOM 800 N N . VAL A 1 103 ? 12.031 8.425 -9.539 1.00 89.81 103 VAL A N 1
ATOM 801 C CA . VAL A 1 103 ? 13.184 8.248 -10.423 1.00 89.81 103 VAL A CA 1
ATOM 802 C C . VAL A 1 103 ? 14.432 8.180 -9.565 1.00 89.81 103 VAL A C 1
ATOM 804 O O . VAL A 1 103 ? 14.682 9.069 -8.754 1.00 89.81 103 VAL A O 1
ATOM 807 N N . SER A 1 104 ? 15.216 7.111 -9.715 1.00 81.56 104 SER A N 1
ATOM 808 C CA . SER A 1 104 ? 16.448 6.957 -8.936 1.00 81.56 104 SER A CA 1
ATOM 809 C C . SER A 1 104 ? 17.459 7.997 -9.381 1.00 81.56 104 SER A C 1
ATOM 811 O O . SER A 1 104 ? 17.881 7.971 -10.532 1.00 81.56 104 SER A O 1
ATOM 813 N N . ALA A 1 105 ? 17.878 8.878 -8.472 1.00 76.31 105 ALA A N 1
ATOM 814 C CA . ALA A 1 105 ? 18.905 9.877 -8.757 1.00 76.31 105 ALA A CA 1
ATOM 815 C C . ALA A 1 105 ? 20.243 9.238 -9.180 1.00 76.31 105 ALA A C 1
ATOM 817 O O . ALA A 1 105 ? 20.981 9.819 -9.968 1.00 76.31 105 ALA A O 1
ATOM 818 N N . LEU A 1 106 ? 20.536 8.025 -8.690 1.00 77.31 106 LEU A N 1
ATOM 819 C CA . LEU A 1 106 ? 21.776 7.301 -8.983 1.00 77.31 106 LEU A CA 1
ATOM 820 C C . LEU A 1 106 ? 21.749 6.607 -10.350 1.00 77.31 106 LEU A C 1
ATOM 822 O O . LEU A 1 106 ? 22.721 6.672 -11.095 1.00 77.31 106 LEU A O 1
ATOM 826 N N . GLU A 1 107 ? 20.656 5.906 -10.665 1.00 77.06 107 GLU A N 1
ATOM 827 C CA . GLU A 1 107 ? 20.563 5.071 -11.874 1.00 77.06 107 GLU A CA 1
ATOM 828 C C . GLU A 1 107 ? 19.790 5.745 -13.026 1.00 77.06 107 GLU A C 1
ATOM 830 O O . GLU A 1 107 ? 19.814 5.254 -14.151 1.00 77.06 107 GLU A O 1
ATOM 835 N N . GLY A 1 108 ? 19.069 6.841 -12.770 1.00 83.88 108 GLY A N 1
ATOM 836 C CA . GLY A 1 108 ? 18.237 7.541 -13.759 1.00 83.88 108 GLY A CA 1
ATOM 837 C C . GLY A 1 108 ? 17.038 6.730 -14.270 1.00 83.88 108 GLY A C 1
ATOM 838 O O . GLY A 1 108 ? 16.428 7.081 -15.278 1.00 83.88 108 GLY A O 1
ATOM 839 N N . HIS A 1 109 ? 16.707 5.618 -13.616 1.00 88.31 109 HIS A N 1
ATOM 840 C CA . HIS A 1 109 ? 15.620 4.726 -14.014 1.00 88.31 109 HIS A CA 1
ATOM 841 C C . HIS A 1 109 ? 14.375 4.936 -13.148 1.00 88.31 109 HIS A C 1
ATOM 843 O O . HIS A 1 109 ? 14.493 5.266 -11.964 1.00 88.31 109 HIS A O 1
ATOM 849 N N . SER A 1 110 ? 13.192 4.697 -13.730 1.00 91.62 110 SER A N 1
ATOM 850 C CA . SER A 1 110 ? 11.940 4.678 -12.967 1.00 91.62 110 SER A CA 1
ATOM 851 C C . SER A 1 110 ? 11.897 3.455 -12.054 1.00 91.62 110 SER A C 1
ATOM 853 O O . SER A 1 110 ? 12.316 2.346 -12.422 1.00 91.62 110 SER A O 1
ATOM 855 N N . VAL A 1 111 ? 11.442 3.680 -10.832 1.00 92.69 111 VAL A N 1
ATOM 856 C CA . VAL A 1 111 ? 11.350 2.678 -9.785 1.00 92.69 111 VAL A CA 1
ATOM 857 C C . VAL A 1 111 ? 9.982 2.819 -9.134 1.00 92.69 111 VAL A C 1
ATOM 859 O O . VAL A 1 111 ? 9.603 3.892 -8.658 1.00 92.69 111 VAL A O 1
ATOM 862 N N . ILE A 1 112 ? 9.261 1.703 -9.091 1.00 94.19 112 ILE A N 1
ATOM 863 C CA . ILE A 1 112 ? 7.968 1.608 -8.423 1.00 94.19 112 ILE A CA 1
ATOM 864 C C . ILE A 1 112 ? 8.171 0.927 -7.079 1.00 94.19 112 ILE A C 1
ATOM 866 O O . ILE A 1 112 ? 8.686 -0.189 -7.012 1.00 94.19 112 ILE A O 1
ATOM 870 N N . SER A 1 113 ? 7.722 1.574 -6.014 1.00 94.12 113 SER A N 1
ATOM 871 C CA . SER A 1 113 ? 7.752 1.025 -4.664 1.00 94.12 113 SER A CA 1
ATOM 872 C C . SER A 1 113 ? 6.334 0.734 -4.197 1.00 94.12 113 SER A C 1
ATOM 874 O O . SER A 1 113 ? 5.419 1.518 -4.423 1.00 94.12 113 SER A O 1
ATOM 876 N N . LYS A 1 114 ? 6.132 -0.400 -3.534 1.00 93.88 114 LYS A N 1
ATOM 877 C CA . LYS A 1 114 ? 4.866 -0.773 -2.904 1.00 93.88 114 LYS A CA 1
ATOM 878 C C . LYS A 1 114 ? 5.079 -0.875 -1.403 1.00 93.88 114 LYS A C 1
ATOM 880 O O . LYS A 1 114 ? 5.955 -1.618 -0.967 1.00 93.88 114 LYS A O 1
ATOM 885 N N . TYR A 1 115 ? 4.232 -0.210 -0.636 1.00 95.25 115 TYR A N 1
ATOM 886 C CA . TYR A 1 115 ? 4.220 -0.213 0.819 1.00 95.25 115 TYR A CA 1
ATOM 887 C C . TYR A 1 115 ? 2.905 -0.801 1.316 1.00 95.25 115 TYR A C 1
ATOM 889 O O . TYR A 1 115 ? 1.840 -0.447 0.820 1.00 95.25 115 TYR A O 1
ATOM 897 N N . LEU A 1 116 ? 2.986 -1.704 2.285 1.00 94.38 116 LEU A N 1
ATOM 898 C CA . LEU A 1 116 ? 1.852 -2.164 3.075 1.00 94.38 116 LEU A CA 1
ATOM 899 C C . LEU A 1 116 ? 1.922 -1.455 4.419 1.00 94.38 116 LEU A C 1
ATOM 901 O O . LEU A 1 116 ? 2.908 -1.607 5.140 1.00 94.38 116 LEU A O 1
ATOM 905 N N . VAL A 1 117 ? 0.909 -0.654 4.716 1.00 93.88 117 VAL A N 1
ATOM 906 C CA . VAL A 1 117 ? 0.862 0.234 5.875 1.00 93.88 117 VAL A CA 1
ATOM 907 C C . VAL A 1 117 ? -0.356 -0.121 6.711 1.00 93.88 117 VAL A C 1
ATOM 909 O O . VAL A 1 117 ? -1.447 -0.294 6.173 1.00 93.88 117 VAL A O 1
ATOM 912 N N . ASP A 1 118 ? -0.175 -0.216 8.021 1.00 92.06 118 ASP A N 1
ATOM 913 C CA . ASP A 1 118 ? -1.292 -0.219 8.961 1.00 92.06 118 ASP A CA 1
ATOM 914 C C . ASP A 1 118 ? -1.768 1.221 9.187 1.00 92.06 118 ASP A C 1
ATOM 916 O O . ASP A 1 118 ? -1.011 2.058 9.685 1.00 92.06 118 ASP A O 1
ATOM 920 N N . THR A 1 119 ? -3.014 1.534 8.823 1.00 91.69 119 THR A N 1
ATOM 921 C CA . THR A 1 119 ? -3.547 2.902 8.937 1.00 91.69 119 THR A CA 1
ATOM 922 C C . THR A 1 119 ? -3.830 3.321 10.374 1.00 91.69 119 THR A C 1
ATOM 924 O O . THR A 1 119 ? -3.985 4.508 10.660 1.00 91.69 119 THR A O 1
ATOM 927 N N . VAL A 1 120 ? -3.921 2.368 11.295 1.00 90.12 120 VAL A N 1
ATOM 928 C CA . VAL A 1 120 ? -4.195 2.663 12.698 1.00 90.12 120 VAL A CA 1
ATOM 929 C C . VAL A 1 120 ? -2.884 2.934 13.436 1.00 90.12 120 VAL A C 1
ATOM 931 O O . VAL A 1 120 ? -2.708 4.029 13.974 1.00 90.12 120 VAL A O 1
ATOM 934 N N . GLY A 1 121 ? -1.932 1.998 13.387 1.00 84.25 121 GLY A N 1
ATOM 935 C CA . GLY A 1 121 ? -0.616 2.144 14.016 1.00 84.25 121 GLY A CA 1
ATOM 936 C C . GLY A 1 121 ? 0.378 3.026 13.251 1.00 84.25 121 GLY A C 1
ATOM 937 O O . GLY A 1 121 ? 1.365 3.475 13.829 1.00 84.25 121 GLY A O 1
ATOM 938 N N . GLY A 1 122 ? 0.150 3.291 11.961 1.00 86.62 122 GLY A N 1
ATOM 939 C CA . GLY A 1 122 ? 1.066 4.077 11.127 1.00 86.62 122 GLY A CA 1
ATOM 940 C C . GLY A 1 122 ? 2.384 3.365 10.812 1.00 86.62 122 GLY A C 1
ATOM 941 O O . GLY A 1 122 ? 3.384 4.018 10.508 1.00 86.62 122 GLY A O 1
ATOM 942 N N . GLN A 1 123 ? 2.414 2.033 10.906 1.00 88.00 123 GLN A N 1
ATOM 943 C CA . GLN A 1 123 ? 3.609 1.222 10.681 1.00 88.00 123 GLN A CA 1
ATOM 944 C C . GLN A 1 123 ? 3.638 0.649 9.260 1.00 88.00 123 GLN A C 1
ATOM 946 O O . GLN A 1 123 ? 2.624 0.181 8.745 1.00 88.00 123 GLN A O 1
ATOM 951 N N . ILE A 1 124 ? 4.824 0.624 8.643 1.00 89.38 124 ILE A N 1
ATOM 952 C CA . ILE A 1 124 ? 5.060 -0.142 7.412 1.00 89.38 124 ILE A CA 1
ATOM 953 C C . ILE A 1 124 ? 5.247 -1.613 7.789 1.00 89.38 124 ILE A C 1
ATOM 955 O O . ILE A 1 124 ? 6.252 -1.976 8.397 1.00 89.38 124 ILE A O 1
ATOM 959 N N . ILE A 1 125 ? 4.293 -2.455 7.402 1.00 90.38 125 ILE A N 1
ATOM 960 C CA . ILE A 1 125 ? 4.344 -3.909 7.590 1.00 90.38 125 ILE A CA 1
ATOM 961 C C . ILE A 1 125 ? 5.352 -4.523 6.618 1.00 90.38 125 ILE A C 1
ATOM 963 O O . ILE A 1 125 ? 6.151 -5.384 6.983 1.00 90.38 125 ILE A O 1
ATOM 967 N N . HIS A 1 126 ? 5.317 -4.084 5.359 1.00 88.56 126 HIS A N 1
ATOM 968 C CA . HIS A 1 126 ? 6.203 -4.598 4.325 1.00 88.56 126 HIS A CA 1
ATOM 969 C C . HIS A 1 126 ? 6.398 -3.595 3.190 1.00 88.56 126 HIS A C 1
ATOM 971 O O . HIS A 1 126 ? 5.491 -2.830 2.859 1.00 88.56 126 HIS A O 1
ATOM 977 N N . SER A 1 127 ? 7.565 -3.633 2.551 1.00 91.19 127 SER A N 1
ATOM 978 C CA . SER A 1 127 ? 7.875 -2.815 1.384 1.00 91.19 127 SER A CA 1
ATOM 979 C C . SER A 1 127 ? 8.578 -3.630 0.300 1.00 91.19 127 SER A C 1
ATOM 981 O O . SER A 1 127 ? 9.401 -4.500 0.576 1.00 91.19 127 SER A O 1
ATOM 983 N N . VAL A 1 128 ? 8.237 -3.348 -0.956 1.00 90.94 128 VAL A N 1
ATOM 984 C CA . VAL A 1 128 ? 8.859 -3.950 -2.142 1.00 90.94 128 VAL A CA 1
ATOM 985 C C . VAL A 1 128 ? 9.254 -2.842 -3.096 1.00 90.94 128 VAL A C 1
ATOM 987 O O . VAL A 1 128 ? 8.473 -1.923 -3.322 1.00 90.94 128 VAL A O 1
ATOM 990 N N . VAL A 1 129 ? 10.439 -2.955 -3.689 1.00 91.50 129 VAL A N 1
ATOM 991 C CA . VAL A 1 129 ? 10.956 -1.994 -4.665 1.00 91.50 129 VAL A CA 1
ATOM 992 C C . VAL A 1 129 ? 11.212 -2.706 -5.989 1.00 91.50 129 VAL A C 1
ATOM 994 O O . VAL A 1 129 ? 12.028 -3.625 -6.061 1.00 91.50 129 VAL A O 1
ATOM 997 N N . HIS A 1 130 ? 10.541 -2.255 -7.045 1.00 91.12 130 HIS A N 1
ATOM 998 C CA . HIS A 1 130 ? 10.699 -2.733 -8.415 1.00 91.12 130 HIS A CA 1
ATOM 999 C C . HIS A 1 130 ? 11.529 -1.748 -9.222 1.00 91.12 130 HIS A C 1
ATOM 1001 O O . HIS A 1 130 ? 11.095 -0.631 -9.504 1.00 91.12 130 HIS A O 1
ATOM 1007 N N . ARG A 1 131 ? 12.737 -2.161 -9.610 1.00 92.25 131 ARG A N 1
ATOM 1008 C CA . ARG A 1 131 ? 13.623 -1.341 -10.446 1.00 92.25 131 ARG A CA 1
ATOM 1009 C C . ARG A 1 131 ? 13.259 -1.466 -11.918 1.00 92.25 131 ARG A C 1
ATOM 1011 O O . ARG A 1 131 ? 12.968 -2.569 -12.375 1.00 92.25 131 ARG A O 1
ATOM 1018 N N . LYS A 1 132 ? 13.403 -0.372 -12.674 1.00 92.62 132 LYS A N 1
ATOM 1019 C CA . LYS A 1 132 ? 13.061 -0.312 -14.107 1.00 92.62 132 LYS A CA 1
ATOM 1020 C C . LYS A 1 132 ? 11.599 -0.697 -14.339 1.00 92.62 132 LYS A C 1
ATOM 1022 O O . LYS A 1 132 ? 11.296 -1.443 -15.265 1.00 92.62 132 LYS A O 1
ATOM 1027 N N . ALA A 1 133 ? 10.718 -0.231 -13.463 1.00 92.06 133 ALA A N 1
ATOM 1028 C CA . ALA A 1 133 ? 9.293 -0.506 -13.519 1.00 92.06 133 ALA A CA 1
ATOM 1029 C C . ALA A 1 133 ? 8.535 0.800 -13.742 1.00 92.06 133 ALA A C 1
ATOM 1031 O O . ALA A 1 133 ? 8.899 1.822 -13.170 1.00 92.06 133 ALA A O 1
ATOM 1032 N N . VAL A 1 134 ? 7.503 0.755 -14.579 1.00 93.69 134 VAL A N 1
ATOM 1033 C CA . VAL A 1 134 ? 6.657 1.906 -14.918 1.00 93.69 134 VAL A CA 1
ATOM 1034 C C . VAL A 1 134 ? 5.185 1.507 -14.971 1.00 93.69 134 VAL A C 1
ATOM 1036 O O . VAL A 1 134 ? 4.828 0.327 -14.888 1.00 93.69 134 VAL A O 1
ATOM 1039 N N . GLU A 1 135 ? 4.325 2.514 -15.098 1.00 89.44 135 GLU A N 1
ATOM 1040 C CA . GLU A 1 135 ? 2.920 2.337 -15.453 1.00 89.44 135 GLU A CA 1
ATOM 1041 C C . GLU A 1 135 ? 2.759 1.627 -16.817 1.00 89.44 135 GLU A C 1
ATOM 1043 O O . GLU A 1 135 ? 3.638 1.741 -17.675 1.00 89.44 135 GLU A O 1
ATOM 1048 N N . PRO A 1 136 ? 1.650 0.901 -17.060 1.00 92.69 136 PRO A N 1
ATOM 1049 C CA . PRO A 1 136 ? 0.425 0.823 -16.255 1.00 92.69 136 PRO A CA 1
ATOM 1050 C C . PRO A 1 136 ? 0.561 -0.023 -14.980 1.00 92.69 136 PRO A C 1
ATOM 1052 O O . PRO A 1 136 ? 1.159 -1.097 -14.986 1.00 92.69 136 PRO A O 1
ATOM 1055 N N . THR A 1 137 ? -0.046 0.454 -13.887 1.00 91.56 137 THR A N 1
ATOM 1056 C CA . THR A 1 137 ? -0.115 -0.272 -12.610 1.00 91.56 137 THR A CA 1
ATOM 1057 C C . THR A 1 137 ? -1.551 -0.510 -12.156 1.00 91.56 137 THR A C 1
ATOM 1059 O O . THR A 1 137 ? -2.443 0.317 -12.370 1.00 91.56 137 THR A O 1
ATOM 1062 N N . SER A 1 138 ? -1.762 -1.655 -11.513 1.00 94.06 138 SER A N 1
ATOM 1063 C CA . SER A 1 138 ? -2.998 -2.024 -10.824 1.00 94.06 138 SER A CA 1
ATOM 1064 C C . SER A 1 138 ? -2.647 -2.573 -9.447 1.00 94.06 138 SER A C 1
ATOM 1066 O O . SER A 1 138 ? -1.585 -3.175 -9.286 1.00 94.06 138 SER A O 1
ATOM 1068 N N . LEU A 1 139 ? -3.520 -2.351 -8.468 1.00 94.56 139 LEU A N 1
ATOM 1069 C CA . LEU A 1 139 ? -3.323 -2.742 -7.078 1.00 94.56 139 LEU A CA 1
ATOM 1070 C C . LEU A 1 139 ? -4.656 -3.185 -6.483 1.00 94.56 139 LEU A C 1
ATOM 1072 O O . LEU A 1 139 ? -5.625 -2.430 -6.508 1.00 94.56 139 LEU A O 1
ATOM 1076 N N . VAL A 1 140 ? -4.679 -4.396 -5.939 1.00 94.44 140 VAL A N 1
ATOM 1077 C CA . VAL A 1 140 ? -5.839 -5.008 -5.295 1.00 94.44 140 VAL A CA 1
ATOM 1078 C C . VAL A 1 140 ? -5.388 -5.637 -3.984 1.00 94.44 140 VAL A C 1
ATOM 1080 O O . VAL A 1 140 ? -4.358 -6.311 -3.931 1.00 94.44 140 VAL A O 1
ATOM 1083 N N . VAL A 1 141 ? -6.170 -5.410 -2.934 1.00 92.25 141 VAL A N 1
ATOM 1084 C CA . VAL A 1 141 ? -6.020 -6.027 -1.613 1.00 92.25 141 VAL A CA 1
ATOM 1085 C C . VAL A 1 141 ? -7.297 -6.812 -1.343 1.00 92.25 141 VAL A C 1
ATOM 1087 O O . VAL A 1 141 ? -8.381 -6.293 -1.600 1.00 92.25 141 VAL A O 1
ATOM 1090 N N . SER A 1 142 ? -7.161 -8.048 -0.875 1.00 90.81 142 SER A N 1
ATOM 1091 C CA . SER A 1 142 ? -8.281 -8.920 -0.512 1.00 90.81 142 SER A CA 1
ATOM 1092 C C . SER A 1 142 ? -7.799 -9.946 0.509 1.00 90.81 142 SER A C 1
ATOM 1094 O O . SER A 1 142 ? -6.661 -10.403 0.437 1.00 90.81 142 SER A O 1
ATOM 1096 N N . GLU A 1 143 ? -8.634 -10.277 1.490 1.00 89.50 143 GLU A N 1
ATOM 1097 C CA . GLU A 1 143 ? -8.305 -11.117 2.648 1.00 89.50 143 GLU A CA 1
ATOM 1098 C C . GLU A 1 143 ? -6.888 -10.852 3.221 1.00 89.50 143 GLU A C 1
ATOM 1100 O O . GLU A 1 143 ? -6.625 -9.837 3.866 1.00 89.50 143 GLU A O 1
ATOM 1105 N N . ASN A 1 144 ? -5.962 -11.785 2.986 1.00 90.38 144 ASN A N 1
ATOM 1106 C CA . ASN A 1 144 ? -4.569 -11.746 3.414 1.00 90.38 144 ASN A CA 1
ATOM 1107 C C . ASN A 1 144 ? -3.596 -11.620 2.235 1.00 90.38 144 ASN A C 1
ATOM 1109 O O . ASN A 1 144 ? -2.407 -11.889 2.398 1.00 90.38 144 ASN A O 1
ATOM 1113 N N . TRP A 1 145 ? -4.075 -11.292 1.037 1.00 92.06 145 TRP A N 1
ATOM 1114 C CA . TRP A 1 145 ? -3.263 -11.223 -0.166 1.00 92.06 145 TRP A CA 1
ATOM 1115 C C . TRP A 1 145 ? -3.366 -9.874 -0.874 1.00 92.06 145 TRP A C 1
ATOM 1117 O O . TRP A 1 145 ? -4.339 -9.127 -0.796 1.00 92.06 145 TRP A O 1
ATOM 1127 N N . VAL A 1 146 ? -2.290 -9.546 -1.576 1.00 91.94 146 VAL A N 1
ATOM 1128 C CA . VAL A 1 146 ? -2.150 -8.323 -2.353 1.00 91.94 146 VAL A CA 1
ATOM 1129 C C . VAL A 1 146 ? -1.683 -8.709 -3.742 1.00 91.94 146 VAL A C 1
ATOM 1131 O O . VAL A 1 146 ? -0.605 -9.284 -3.907 1.00 91.94 146 VAL A O 1
ATOM 1134 N N . LEU A 1 147 ? -2.486 -8.372 -4.743 1.00 93.94 147 LEU A N 1
ATOM 1135 C CA . LEU A 1 147 ? -2.153 -8.533 -6.151 1.00 93.94 147 LEU A CA 1
ATOM 1136 C C . LEU A 1 147 ? -1.852 -7.166 -6.740 1.00 93.94 147 LEU A C 1
ATOM 1138 O O . LEU A 1 147 ? -2.615 -6.216 -6.581 1.00 93.94 147 LEU A O 1
ATOM 1142 N N . TYR A 1 148 ? -0.754 -7.077 -7.470 1.00 93.50 148 TYR A N 1
ATOM 1143 C CA . TYR A 1 148 ? -0.438 -5.872 -8.213 1.00 93.50 148 TYR A CA 1
ATOM 1144 C C . TYR A 1 148 ? 0.276 -6.197 -9.517 1.00 93.50 148 TYR A C 1
ATOM 1146 O O . TYR A 1 148 ? 0.898 -7.253 -9.659 1.00 93.50 148 TYR A O 1
ATOM 1154 N N . SER A 1 149 ? 0.172 -5.278 -10.472 1.00 93.19 149 SER A N 1
ATOM 1155 C CA . SER A 1 149 ? 0.822 -5.373 -11.776 1.00 93.19 149 SER A CA 1
ATOM 1156 C C . SER A 1 149 ? 1.750 -4.191 -12.005 1.00 93.19 149 SER A C 1
ATOM 1158 O O . SER A 1 149 ? 1.410 -3.056 -11.668 1.00 93.19 149 SER A O 1
ATOM 1160 N N . VAL A 1 150 ? 2.904 -4.453 -12.611 1.00 93.19 150 VAL A N 1
ATOM 1161 C CA . VAL A 1 150 ? 3.873 -3.433 -13.032 1.00 93.19 150 VAL A CA 1
ATOM 1162 C C . VAL A 1 150 ? 4.382 -3.745 -14.436 1.00 93.19 150 VAL A C 1
ATOM 1164 O O . VAL A 1 150 ? 4.518 -4.916 -14.793 1.00 93.19 150 VAL A O 1
ATOM 1167 N N . TYR A 1 151 ? 4.695 -2.725 -15.236 1.00 93.25 151 TYR A N 1
ATOM 1168 C CA . TYR A 1 151 ? 5.385 -2.931 -16.509 1.00 93.25 151 TYR A CA 1
ATOM 1169 C C . TYR A 1 151 ? 6.896 -2.882 -16.286 1.00 93.25 151 TYR A C 1
ATOM 1171 O O . TYR A 1 151 ? 7.448 -1.847 -15.909 1.00 93.25 151 TYR A O 1
ATOM 1179 N N . ASN A 1 152 ? 7.579 -4.000 -16.522 1.00 93.00 152 ASN A N 1
ATOM 1180 C CA . ASN A 1 152 ? 9.022 -4.098 -16.368 1.00 93.00 152 ASN A CA 1
ATOM 1181 C C . ASN A 1 152 ? 9.716 -3.688 -17.674 1.00 93.00 152 ASN A C 1
ATOM 1183 O O . ASN A 1 152 ? 9.630 -4.371 -18.694 1.00 93.00 152 ASN A O 1
ATOM 1187 N N . GLN A 1 153 ? 10.451 -2.580 -17.637 1.00 92.31 153 GLN A N 1
ATOM 1188 C CA . GLN A 1 153 ? 11.170 -2.032 -18.786 1.00 92.31 153 GLN A CA 1
ATOM 1189 C C . GLN A 1 153 ? 12.401 -2.857 -19.173 1.00 92.31 153 GLN A C 1
ATOM 1191 O O . GLN A 1 153 ? 12.867 -2.755 -20.303 1.00 92.31 153 GLN A O 1
ATOM 1196 N N . ARG A 1 154 ? 12.954 -3.671 -18.264 1.00 89.69 154 ARG A N 1
ATOM 1197 C CA . ARG A 1 154 ? 14.091 -4.550 -18.581 1.00 89.69 154 ARG A CA 1
ATOM 1198 C C . ARG A 1 154 ? 13.648 -5.741 -19.424 1.00 89.69 154 ARG A C 1
ATOM 1200 O O . ARG A 1 154 ? 14.347 -6.111 -20.359 1.00 89.69 154 ARG A O 1
ATOM 1207 N N . SER A 1 155 ? 12.531 -6.359 -19.053 1.00 89.81 155 SER A N 1
ATOM 1208 C CA . SER A 1 155 ? 11.988 -7.552 -19.711 1.00 89.81 155 SER A CA 1
ATOM 1209 C C . SER A 1 155 ? 10.903 -7.232 -20.746 1.00 89.81 155 SER A C 1
ATOM 1211 O O . SER A 1 155 ? 10.449 -8.146 -21.429 1.00 89.81 155 SER A O 1
ATOM 1213 N N . LEU A 1 156 ? 10.519 -5.955 -20.880 1.00 92.38 156 LEU A N 1
ATOM 1214 C CA . LEU A 1 156 ? 9.512 -5.441 -21.817 1.00 92.38 156 LEU A CA 1
ATOM 1215 C C . LEU A 1 156 ? 8.165 -6.172 -21.710 1.00 92.38 156 LEU A C 1
ATOM 1217 O O . LEU A 1 156 ? 7.541 -6.517 -22.712 1.00 92.38 156 LEU A O 1
ATOM 1221 N N . ARG A 1 157 ? 7.728 -6.447 -20.478 1.00 90.62 157 ARG A N 1
ATOM 1222 C CA . ARG A 1 157 ? 6.501 -7.205 -20.200 1.00 90.62 157 ARG A CA 1
ATOM 1223 C C . ARG A 1 157 ? 5.802 -6.716 -18.937 1.00 90.62 157 ARG A C 1
ATOM 1225 O O . ARG A 1 157 ? 6.434 -6.168 -18.036 1.00 90.62 157 ARG A O 1
ATOM 1232 N N . ASN A 1 158 ? 4.502 -6.991 -18.862 1.00 90.25 158 ASN A N 1
ATOM 1233 C CA . ASN A 1 158 ? 3.724 -6.838 -17.637 1.00 90.25 158 ASN A CA 1
ATOM 1234 C C . ASN A 1 158 ? 4.030 -7.990 -16.677 1.00 90.25 158 ASN A C 1
ATOM 1236 O O . ASN A 1 158 ? 3.948 -9.160 -17.052 1.00 90.25 158 ASN A O 1
ATOM 1240 N N . GLU A 1 159 ? 4.358 -7.653 -15.438 1.00 88.94 159 GLU A N 1
ATOM 1241 C CA . GLU A 1 159 ? 4.628 -8.602 -14.367 1.00 88.94 159 GLU A CA 1
ATOM 1242 C C . GLU A 1 159 ? 3.541 -8.453 -13.302 1.00 88.94 159 GLU A C 1
ATOM 1244 O O . GLU A 1 159 ? 3.344 -7.378 -12.734 1.00 88.94 159 GLU A O 1
ATOM 1249 N N . PHE A 1 160 ? 2.815 -9.543 -13.054 1.00 90.31 160 PHE A N 1
ATOM 1250 C CA . PHE A 1 160 ? 1.846 -9.647 -11.970 1.00 90.31 160 PHE A CA 1
ATOM 1251 C C . PHE A 1 160 ? 2.525 -10.308 -10.780 1.00 90.31 160 PHE A C 1
ATOM 1253 O O . PHE A 1 160 ? 3.190 -11.334 -10.922 1.00 90.31 160 PHE A O 1
ATOM 1260 N N . THR A 1 161 ? 2.368 -9.714 -9.605 1.00 89.00 161 THR A N 1
ATOM 1261 C CA . THR A 1 161 ? 2.902 -10.270 -8.367 1.00 89.00 161 THR A CA 1
ATOM 1262 C C . THR A 1 161 ? 1.777 -10.432 -7.365 1.00 89.00 161 THR A C 1
ATOM 1264 O O . THR A 1 161 ? 1.112 -9.458 -7.010 1.00 89.00 161 THR A O 1
ATOM 1267 N N . VAL A 1 162 ? 1.605 -11.665 -6.895 1.00 90.38 162 VAL A N 1
ATOM 1268 C CA . VAL A 1 162 ? 0.742 -11.991 -5.761 1.00 90.38 162 VAL A CA 1
ATOM 1269 C C . VAL A 1 162 ? 1.617 -12.114 -4.525 1.00 90.38 162 VAL A C 1
ATOM 1271 O O . VAL A 1 162 ? 2.651 -12.784 -4.535 1.00 90.38 162 VAL A O 1
ATOM 1274 N N . MET A 1 163 ? 1.201 -11.441 -3.467 1.00 89.56 163 MET A N 1
ATOM 1275 C CA . MET A 1 163 ? 1.808 -11.518 -2.153 1.00 89.56 163 MET A CA 1
ATOM 1276 C C . MET A 1 163 ? 0.763 -12.014 -1.175 1.00 89.56 163 MET A C 1
ATOM 1278 O O . MET A 1 163 ? -0.248 -11.352 -1.003 1.00 89.56 163 MET A O 1
ATOM 1282 N N . GLU A 1 164 ? 1.029 -13.133 -0.520 1.00 89.88 164 GLU A N 1
ATOM 1283 C CA . GLU A 1 164 ? 0.219 -13.622 0.594 1.00 89.88 164 GLU A CA 1
ATOM 1284 C C . GLU A 1 164 ? 0.921 -13.273 1.909 1.00 89.88 164 GLU A C 1
ATOM 1286 O O . GLU A 1 164 ? 2.150 -13.361 2.006 1.00 89.88 164 GLU A O 1
ATOM 1291 N N . LEU A 1 165 ? 0.146 -12.846 2.902 1.00 88.31 165 LEU A N 1
ATOM 1292 C CA . LEU A 1 165 ? 0.613 -12.516 4.237 1.00 88.31 165 LEU A CA 1
ATOM 1293 C C . LEU A 1 165 ? 0.172 -13.615 5.208 1.00 88.31 165 LEU A C 1
ATOM 1295 O O . LEU A 1 165 ? -1.015 -13.935 5.323 1.00 88.31 165 LEU A O 1
ATOM 1299 N N . PHE A 1 166 ? 1.135 -14.172 5.932 1.00 88.19 166 PHE A N 1
ATOM 1300 C CA . PHE A 1 166 ? 0.913 -15.176 6.968 1.00 88.19 166 PHE A CA 1
ATOM 1301 C C . PHE A 1 166 ? 1.587 -14.750 8.255 1.00 88.19 166 PHE A C 1
ATOM 1303 O O . PHE A 1 166 ? 2.660 -14.144 8.226 1.00 88.19 166 PHE A O 1
ATOM 1310 N N . GLU A 1 167 ? 0.971 -15.099 9.377 1.00 84.44 167 GLU A N 1
ATOM 1311 C CA . GLU A 1 167 ? 1.591 -14.899 10.674 1.00 84.44 167 GLU A CA 1
ATOM 1312 C C . GLU A 1 167 ? 2.887 -15.715 10.773 1.00 84.44 167 GLU A C 1
ATOM 1314 O O . GLU A 1 167 ? 2.988 -16.818 10.217 1.00 84.44 167 GLU A O 1
ATOM 1319 N N . PRO A 1 168 ? 3.907 -15.184 11.461 1.00 76.25 168 PRO A N 1
ATOM 1320 C CA . PRO A 1 168 ? 5.133 -15.925 11.674 1.00 76.25 168 PRO A CA 1
ATOM 1321 C C . PRO A 1 168 ? 4.839 -17.230 12.418 1.00 76.25 168 PRO A C 1
ATOM 1323 O O . PRO A 1 168 ? 4.128 -17.246 13.425 1.00 76.25 168 PRO A O 1
ATOM 1326 N N . LYS A 1 169 ? 5.444 -18.331 11.960 1.00 66.19 169 LYS A N 1
ATOM 1327 C CA . LYS A 1 169 ? 5.467 -19.577 12.730 1.00 66.19 169 LYS A CA 1
ATOM 1328 C C . LYS A 1 169 ? 6.199 -19.285 14.040 1.00 66.19 169 LYS A C 1
ATOM 1330 O O . LYS A 1 169 ? 7.395 -19.002 14.019 1.00 66.19 169 LYS A O 1
ATOM 1335 N N . GLN A 1 170 ? 5.491 -19.318 15.166 1.00 57.00 170 GLN A N 1
ATOM 1336 C CA . GLN A 1 170 ? 6.137 -19.223 16.469 1.00 57.00 170 GLN A CA 1
ATOM 1337 C C . GLN A 1 170 ? 6.998 -20.479 16.649 1.00 57.00 170 GLN A C 1
ATOM 1339 O O . GLN A 1 170 ? 6.475 -21.576 16.827 1.00 57.00 170 GLN A O 1
ATOM 1344 N N . THR A 1 171 ? 8.321 -20.343 16.551 1.00 41.94 171 THR A N 1
ATOM 1345 C CA . THR A 1 171 ? 9.284 -21.415 16.866 1.00 41.94 171 THR A CA 1
ATOM 1346 C C . THR A 1 171 ? 9.455 -21.527 18.382 1.00 41.94 171 THR A C 1
ATOM 1348 O O . THR A 1 171 ? 10.559 -21.449 18.913 1.00 41.94 171 THR A O 1
ATOM 1351 N N . THR A 1 172 ? 8.350 -21.653 19.108 1.00 41.22 172 THR A N 1
ATOM 1352 C CA . THR A 1 172 ? 8.358 -22.014 20.522 1.00 41.22 172 THR A CA 1
ATOM 1353 C C . THR A 1 172 ? 7.478 -23.241 20.663 1.00 41.22 172 THR A C 1
ATOM 1355 O O . THR A 1 172 ? 6.264 -23.185 20.491 1.00 41.22 172 THR A O 1
ATOM 1358 N N . ASP A 1 173 ? 8.114 -24.375 20.946 1.00 40.50 173 ASP A N 1
ATOM 1359 C CA . ASP A 1 173 ? 7.517 -25.714 20.956 1.00 40.50 173 ASP A CA 1
ATOM 1360 C C . ASP A 1 173 ? 6.326 -25.908 21.924 1.00 40.50 173 ASP A C 1
ATOM 1362 O O . ASP A 1 173 ? 5.854 -27.028 22.046 1.00 40.50 173 ASP A O 1
ATOM 1366 N N . ASN A 1 174 ? 5.799 -24.878 22.607 1.00 43.94 174 ASN A N 1
ATOM 1367 C CA . ASN A 1 174 ? 4.751 -25.040 23.628 1.00 43.94 174 ASN A CA 1
ATOM 1368 C C . ASN A 1 174 ? 3.760 -23.864 23.820 1.00 43.94 174 ASN A C 1
ATOM 1370 O O . ASN A 1 174 ? 3.065 -23.854 24.832 1.00 43.94 174 ASN A O 1
ATOM 1374 N N . LEU A 1 175 ? 3.660 -22.863 22.929 1.00 54.00 175 LEU A N 1
ATOM 1375 C CA . LEU A 1 175 ? 2.859 -21.650 23.230 1.00 54.00 175 LEU A CA 1
ATOM 1376 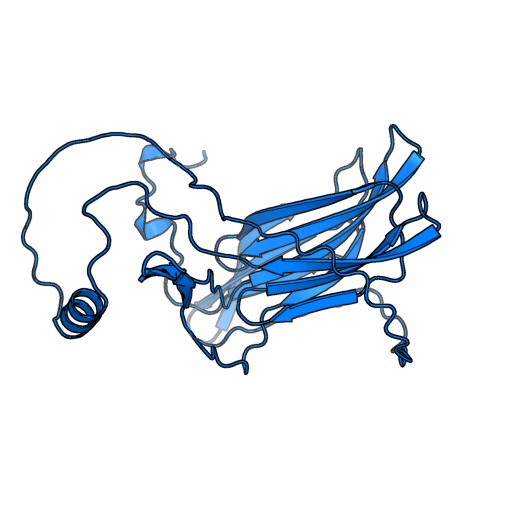C C . LEU A 1 175 ? 1.683 -21.340 22.297 1.00 54.00 175 LEU A C 1
ATOM 1378 O O . LEU A 1 175 ? 1.021 -20.326 22.505 1.00 54.00 175 LEU A O 1
ATOM 1382 N N . VAL A 1 176 ? 1.362 -22.191 21.319 1.00 53.03 176 VAL A N 1
ATOM 1383 C CA . VAL A 1 176 ? 0.121 -22.008 20.549 1.00 53.03 176 VAL A CA 1
ATOM 1384 C C . VAL A 1 176 ? -0.996 -22.813 21.217 1.00 53.03 176 VAL A C 1
ATOM 1386 O O . VAL A 1 176 ? -1.022 -24.039 21.064 1.00 53.03 176 VAL A O 1
ATOM 1389 N N . PRO A 1 177 ? -1.919 -22.171 21.963 1.00 56.31 177 PRO A N 1
ATOM 1390 C CA . PRO A 1 177 ? -3.091 -22.855 22.476 1.00 56.31 177 PRO A CA 1
ATOM 1391 C C . PRO A 1 177 ? -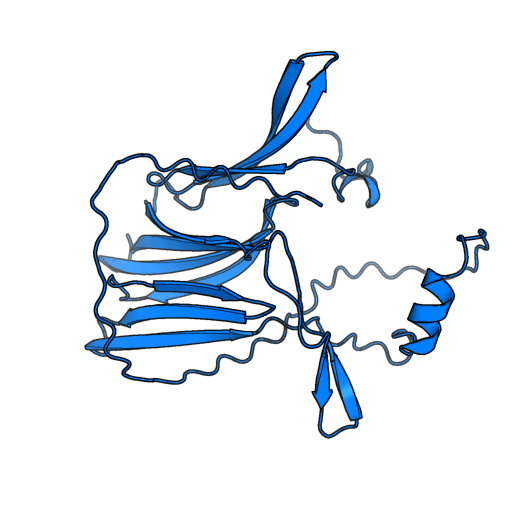3.869 -23.435 21.299 1.00 56.31 177 PRO A C 1
ATOM 1393 O O . PRO A 1 177 ? -4.121 -22.776 20.289 1.00 56.31 177 PRO A O 1
ATOM 1396 N N . SER A 1 178 ? -4.226 -24.707 21.416 1.00 59.22 178 SER A N 1
ATOM 1397 C CA . SER A 1 178 ? -5.075 -25.373 20.433 1.00 59.22 178 SER A CA 1
ATOM 1398 C C . SER A 1 178 ? -6.383 -24.593 20.198 1.00 59.22 178 SER A C 1
ATOM 1400 O O . SER A 1 178 ? -6.843 -23.894 21.100 1.00 59.22 178 SER A O 1
ATOM 1402 N N . PRO A 1 179 ? -7.040 -24.729 19.033 1.00 59.66 179 PRO A N 1
ATOM 1403 C CA . PRO A 1 179 ? -8.236 -23.945 18.703 1.00 59.66 179 PRO A CA 1
ATOM 1404 C C . PRO A 1 179 ? -9.361 -23.986 19.757 1.00 59.66 179 PRO A C 1
ATOM 1406 O O . PRO A 1 179 ? -10.108 -23.020 19.892 1.00 59.66 179 PRO A O 1
ATOM 1409 N N . TRP A 1 180 ? -9.468 -25.069 20.539 1.00 56.56 180 TRP A N 1
ATOM 1410 C CA . TRP A 1 180 ? -10.440 -25.177 21.635 1.00 56.56 180 TRP A CA 1
ATOM 1411 C C . TRP A 1 180 ? -10.061 -24.338 22.871 1.00 56.56 180 TRP A C 1
ATOM 1413 O O . TRP A 1 180 ? -10.941 -23.750 23.489 1.00 56.56 180 TRP A O 1
ATOM 1423 N N . GLU A 1 181 ? -8.773 -24.211 23.192 1.00 59.38 181 GLU A N 1
ATOM 1424 C CA . GLU A 1 181 ? -8.259 -23.357 24.278 1.00 59.38 181 GLU A CA 1
ATOM 1425 C C . GLU A 1 181 ? -8.529 -21.873 23.989 1.00 59.38 181 GLU A C 1
ATOM 1427 O O . GLU A 1 181 ? -8.978 -21.132 24.860 1.00 59.38 181 GLU A O 1
ATOM 1432 N N . ILE A 1 182 ? -8.334 -21.443 22.736 1.00 65.06 182 ILE A N 1
ATOM 1433 C CA . ILE A 1 182 ? -8.665 -20.079 22.287 1.00 65.06 182 ILE A CA 1
ATOM 1434 C C . ILE A 1 182 ? -10.168 -19.824 22.439 1.00 65.06 182 ILE A C 1
ATOM 1436 O O . ILE A 1 182 ? -10.581 -18.788 22.961 1.00 65.06 182 ILE A O 1
ATOM 1440 N N . MET A 1 183 ? -10.986 -20.792 22.020 1.00 68.31 183 MET A N 1
ATOM 1441 C CA . MET A 1 183 ? -12.437 -20.700 22.131 1.00 68.31 183 MET A CA 1
ATOM 1442 C C . MET A 1 183 ? -12.882 -20.594 23.596 1.00 68.31 183 MET A C 1
ATOM 1444 O O . MET A 1 183 ? -13.700 -19.737 23.915 1.00 68.31 183 MET A O 1
ATOM 1448 N N . ILE A 1 184 ? -12.319 -21.385 24.511 1.00 53.03 184 ILE A N 1
ATOM 1449 C CA . ILE A 1 184 ? -12.677 -21.327 25.937 1.00 53.03 184 ILE A CA 1
ATOM 1450 C C . ILE A 1 184 ? -12.226 -20.022 26.592 1.00 53.03 184 ILE A C 1
ATOM 1452 O O . ILE A 1 184 ? -13.008 -19.407 27.318 1.00 53.03 184 ILE A O 1
ATOM 1456 N N . ASN A 1 185 ? -11.014 -19.552 26.297 1.00 54.38 185 ASN A N 1
ATOM 1457 C CA . ASN A 1 185 ? -10.505 -18.298 26.854 1.00 54.38 185 ASN A CA 1
ATOM 1458 C C . ASN A 1 185 ? -11.295 -17.073 26.365 1.00 54.38 185 ASN A C 1
ATOM 1460 O O . ASN A 1 185 ? -11.365 -16.074 27.073 1.00 54.38 185 ASN A O 1
ATOM 1464 N N . SER A 1 186 ? -11.943 -17.157 25.198 1.00 55.31 186 SER A N 1
ATOM 1465 C CA . SER A 1 186 ? -12.855 -16.114 24.703 1.00 55.31 186 SER A CA 1
ATOM 1466 C C . SER A 1 186 ? -14.215 -16.079 25.420 1.00 55.31 186 SER A C 1
ATOM 1468 O O . SER A 1 186 ? -14.923 -15.076 25.351 1.00 55.31 186 SER A O 1
ATOM 1470 N N . LEU A 1 187 ? -14.582 -17.162 26.115 1.00 56.06 187 LEU A N 1
ATOM 1471 C CA . LEU A 1 187 ? -15.880 -17.333 26.777 1.00 56.06 187 LEU A CA 1
ATOM 1472 C C . LEU A 1 187 ? -15.832 -17.074 28.291 1.00 56.06 187 LEU A C 1
ATOM 1474 O O . LEU A 1 187 ? -16.882 -17.048 28.935 1.00 56.06 187 LEU A O 1
ATOM 1478 N N . LEU A 1 188 ? -14.646 -16.867 28.871 1.00 43.59 188 LEU A N 1
ATOM 1479 C CA . LEU A 1 188 ? -14.467 -16.598 30.298 1.00 43.59 188 LEU A CA 1
ATOM 1480 C C . LEU A 1 188 ? -13.932 -15.170 30.515 1.00 43.59 188 LEU A C 1
ATOM 1482 O O . LEU A 1 188 ? -12.934 -14.797 29.902 1.00 43.59 188 LEU A O 1
ATOM 1486 N N . PRO A 1 189 ? -14.539 -14.353 31.397 1.00 38.88 189 PRO A N 1
ATOM 1487 C CA . PRO A 1 189 ? -13.962 -13.067 31.774 1.00 38.88 189 PRO A CA 1
ATOM 1488 C C . PRO A 1 189 ? -12.649 -13.288 32.538 1.00 38.88 189 PRO A C 1
ATOM 1490 O O . PRO A 1 189 ? -12.582 -14.109 33.452 1.00 38.88 189 PRO A O 1
ATOM 1493 N N . SER A 1 190 ? -11.605 -12.546 32.161 1.00 40.47 190 SER A N 1
ATOM 1494 C CA . SER A 1 190 ? -10.247 -12.682 32.695 1.00 40.47 190 SER A CA 1
ATOM 1495 C C . SER A 1 190 ? -10.199 -12.433 34.208 1.00 40.47 190 SER A C 1
ATOM 1497 O O . SER A 1 190 ? -10.170 -11.283 34.653 1.00 40.47 190 SER A O 1
ATOM 1499 N N . THR A 1 191 ? -10.154 -13.491 35.017 1.00 33.25 191 THR A N 1
ATOM 1500 C CA . THR A 1 191 ? -9.742 -13.384 36.417 1.00 33.25 191 THR A CA 1
ATOM 1501 C C . THR A 1 191 ? -8.225 -13.474 36.506 1.00 33.25 191 THR A C 1
ATOM 1503 O O . THR A 1 191 ? -7.580 -14.380 35.987 1.00 33.25 191 THR A O 1
ATOM 1506 N N . SER A 1 192 ? -7.647 -12.475 37.163 1.00 40.94 192 SER A N 1
ATOM 1507 C CA . SER A 1 192 ? -6.231 -12.370 37.475 1.00 40.94 192 SER A CA 1
ATOM 1508 C C . SER A 1 192 ? -5.722 -13.590 38.248 1.00 40.94 192 SER A C 1
ATOM 1510 O O . SER A 1 192 ? -6.126 -13.806 39.392 1.00 40.94 192 SER A O 1
ATOM 1512 N N . SER A 1 193 ? -4.743 -14.302 37.703 1.00 33.66 193 SER A N 1
ATOM 1513 C CA . SER A 1 193 ? -3.744 -14.986 38.521 1.00 33.66 193 SER A CA 1
ATOM 1514 C C . SER A 1 193 ? -2.370 -14.858 37.874 1.00 33.66 193 SER A C 1
ATOM 1516 O O . SER A 1 193 ? -2.107 -15.287 36.754 1.00 33.66 193 SER A O 1
ATOM 1518 N N . ALA A 1 194 ? -1.493 -14.183 38.608 1.00 35.09 194 ALA A N 1
ATOM 1519 C CA . ALA A 1 194 ? -0.073 -14.155 38.349 1.00 35.09 194 ALA A CA 1
ATOM 1520 C C . ALA A 1 194 ? 0.500 -15.573 38.488 1.00 35.09 194 ALA A C 1
ATOM 1522 O O . ALA A 1 194 ? 0.321 -16.214 39.524 1.00 35.09 194 ALA A O 1
ATOM 1523 N N . PHE A 1 195 ? 1.246 -16.018 37.480 1.00 27.69 195 PHE A N 1
ATOM 1524 C CA . PHE A 1 195 ? 2.239 -17.075 37.622 1.00 27.69 195 PHE A CA 1
ATOM 1525 C C . PHE A 1 195 ? 3.540 -16.576 36.983 1.00 27.69 195 PHE A C 1
ATOM 1527 O O . PHE A 1 195 ? 3.563 -16.141 35.834 1.00 27.69 195 PHE A O 1
ATOM 1534 N N . LEU A 1 196 ? 4.592 -16.534 37.797 1.00 29.72 196 LEU A N 1
ATOM 1535 C CA . LEU A 1 196 ? 5.953 -16.129 37.445 1.00 29.72 196 LEU A CA 1
ATOM 1536 C C . LEU A 1 196 ? 6.531 -17.057 36.363 1.00 29.72 196 LEU A C 1
ATOM 1538 O O . LEU A 1 196 ? 6.410 -18.268 36.504 1.00 29.72 196 LEU A O 1
ATOM 1542 N N . ASP A 1 197 ? 7.252 -16.532 35.369 1.00 27.70 197 ASP A N 1
ATOM 1543 C CA . ASP A 1 197 ? 8.725 -16.480 35.409 1.00 27.70 197 ASP A CA 1
ATOM 1544 C C . ASP A 1 197 ? 9.334 -15.803 34.155 1.00 27.70 197 ASP A C 1
ATOM 1546 O O . ASP A 1 197 ? 8.822 -15.901 33.046 1.00 27.70 197 ASP A O 1
ATOM 1550 N N . LYS A 1 198 ? 10.455 -15.122 34.422 1.00 24.62 198 LYS A N 1
ATOM 1551 C CA . LYS A 1 198 ? 11.614 -14.731 33.600 1.00 24.62 198 LYS A CA 1
ATOM 1552 C C . LYS A 1 198 ? 11.483 -14.108 32.203 1.00 24.62 198 LYS A C 1
ATOM 1554 O O . LYS A 1 198 ? 11.149 -14.737 31.211 1.00 24.62 198 LYS A O 1
ATOM 1559 N N . ARG A 1 199 ? 12.014 -12.874 32.163 1.00 29.64 199 ARG A N 1
ATOM 1560 C CA . ARG A 1 199 ? 12.881 -12.288 31.120 1.00 29.64 199 ARG A CA 1
ATOM 1561 C C . ARG A 1 199 ? 13.403 -13.295 30.087 1.00 29.64 199 ARG A C 1
ATOM 1563 O O . ARG A 1 199 ? 14.188 -14.159 30.454 1.00 29.64 199 ARG A O 1
ATOM 1570 N N . ASP A 1 200 ? 13.161 -12.980 28.818 1.00 24.05 200 ASP A N 1
ATOM 1571 C CA . ASP A 1 200 ? 14.253 -12.636 27.908 1.00 24.05 200 ASP A CA 1
ATOM 1572 C C . ASP A 1 200 ? 13.817 -11.538 26.929 1.00 24.05 200 ASP A C 1
ATOM 1574 O O . ASP A 1 200 ? 12.823 -11.638 26.213 1.00 24.05 200 ASP A O 1
ATOM 1578 N N . ASN A 1 201 ? 14.569 -10.435 26.955 1.00 28.36 201 ASN A N 1
ATOM 1579 C CA . ASN A 1 201 ? 14.426 -9.297 26.055 1.00 28.36 201 ASN A CA 1
ATOM 1580 C C . ASN A 1 201 ? 14.971 -9.679 24.681 1.00 28.36 201 ASN A C 1
ATOM 1582 O O . ASN A 1 201 ? 16.096 -9.306 24.346 1.00 28.36 201 ASN A O 1
ATOM 1586 N N . HIS A 1 202 ? 14.187 -10.370 23.865 1.00 24.92 202 HIS A N 1
ATOM 1587 C CA . HIS A 1 202 ? 14.463 -10.447 22.439 1.00 24.92 202 HIS A CA 1
ATOM 1588 C C . HIS A 1 202 ? 13.240 -9.992 21.646 1.00 24.92 202 HIS A C 1
ATOM 1590 O O . HIS A 1 202 ? 12.279 -10.728 21.436 1.00 24.92 202 HIS A O 1
ATOM 1596 N N . ASN A 1 203 ? 13.307 -8.735 21.202 1.00 24.77 203 ASN A N 1
ATOM 1597 C CA . ASN A 1 203 ? 12.432 -8.176 20.180 1.00 24.77 203 ASN A CA 1
ATOM 1598 C C . ASN A 1 203 ? 12.701 -8.904 18.858 1.00 24.77 203 ASN A C 1
ATOM 1600 O O . ASN A 1 203 ? 13.463 -8.428 18.017 1.00 24.77 203 ASN A O 1
ATOM 1604 N N . TYR A 1 204 ? 12.092 -10.070 18.676 1.00 27.55 204 TYR A N 1
ATOM 1605 C CA . TYR A 1 204 ? 12.024 -10.720 17.380 1.00 27.55 204 TYR A CA 1
ATOM 1606 C C . TYR A 1 204 ? 10.782 -10.199 16.660 1.00 27.55 204 TYR A C 1
ATOM 1608 O O . TYR A 1 204 ? 9.680 -10.723 16.815 1.00 27.55 204 TYR A O 1
ATOM 1616 N N . PHE A 1 205 ? 10.970 -9.158 15.842 1.00 31.39 205 PHE A N 1
ATOM 1617 C CA . PHE A 1 205 ? 10.106 -8.939 14.682 1.00 31.39 205 PHE A CA 1
ATOM 1618 C C . PHE A 1 205 ? 10.221 -10.197 13.818 1.00 31.39 205 PHE A C 1
ATOM 1620 O O . PHE A 1 205 ? 11.179 -10.379 13.069 1.00 31.39 205 PHE A O 1
ATOM 1627 N N . THR A 1 206 ? 9.305 -11.131 14.054 1.00 28.52 206 THR A N 1
ATOM 1628 C CA . THR A 1 206 ? 9.385 -12.482 13.514 1.00 28.52 206 THR A CA 1
ATOM 1629 C C . THR A 1 206 ? 8.835 -12.449 12.093 1.00 28.52 206 THR A C 1
ATOM 1631 O O . THR A 1 206 ? 7.764 -11.906 11.834 1.00 28.52 206 THR A O 1
ATOM 1634 N N . SER A 1 207 ? 9.634 -12.964 11.165 1.00 29.02 207 SER A N 1
ATOM 1635 C CA . SER A 1 207 ? 9.437 -12.955 9.717 1.00 29.02 207 SER A CA 1
ATOM 1636 C C . SER A 1 207 ? 8.028 -13.372 9.284 1.00 29.02 207 SER A C 1
ATOM 1638 O O . SER A 1 207 ? 7.645 -14.530 9.459 1.00 29.02 207 SER A O 1
ATOM 1640 N N . LEU A 1 208 ? 7.292 -12.462 8.641 1.00 39.69 208 LEU A N 1
ATOM 1641 C CA . LEU A 1 208 ? 6.154 -12.839 7.804 1.00 39.69 208 LEU A CA 1
ATOM 1642 C C . LEU A 1 208 ? 6.691 -13.753 6.693 1.00 39.69 208 LEU A C 1
ATOM 1644 O O . LEU A 1 208 ? 7.628 -13.390 5.975 1.00 39.69 208 LEU A O 1
ATOM 1648 N N . PHE A 1 209 ? 6.148 -14.964 6.584 1.00 38.19 209 PHE A N 1
ATOM 1649 C CA . PHE A 1 209 ? 6.489 -15.851 5.479 1.00 38.19 209 PHE A CA 1
ATOM 1650 C C . PHE A 1 209 ? 5.766 -15.351 4.232 1.00 38.19 209 PHE A C 1
ATOM 1652 O O . PHE A 1 209 ? 4.540 -15.377 4.163 1.00 38.19 209 PHE A O 1
ATOM 1659 N N . PHE A 1 210 ? 6.537 -14.888 3.251 1.00 40.78 210 PHE A N 1
ATOM 1660 C CA . PHE A 1 210 ? 6.027 -14.454 1.957 1.00 40.78 210 PHE A CA 1
ATOM 1661 C C . PHE A 1 210 ? 6.288 -15.549 0.929 1.00 40.78 210 PHE A C 1
ATOM 1663 O O . PHE A 1 210 ? 7.439 -15.909 0.683 1.00 40.78 210 PHE A O 1
ATOM 1670 N N . THR A 1 211 ? 5.238 -16.049 0.286 1.00 40.47 211 THR A N 1
ATOM 1671 C CA . THR A 1 211 ? 5.371 -16.848 -0.935 1.00 40.47 211 THR A CA 1
ATOM 1672 C C . THR A 1 211 ? 5.175 -15.926 -2.137 1.00 40.47 211 THR A C 1
ATOM 1674 O O . THR A 1 211 ? 4.029 -15.632 -2.486 1.00 40.47 211 THR A O 1
ATOM 1677 N N . PRO A 1 212 ? 6.248 -15.414 -2.777 1.00 36.78 212 PRO A N 1
ATOM 1678 C CA . PRO A 1 212 ? 6.116 -14.713 -4.044 1.00 36.78 212 PRO A CA 1
ATOM 1679 C C . PRO A 1 212 ? 5.776 -15.741 -5.123 1.00 36.78 212 PRO A C 1
ATOM 1681 O O . PRO A 1 212 ? 6.648 -16.334 -5.756 1.00 36.78 212 PRO A O 1
ATOM 1684 N N . SER A 1 213 ? 4.488 -15.973 -5.328 1.00 35.50 213 SER A N 1
ATOM 1685 C CA . SER A 1 213 ? 4.011 -16.746 -6.463 1.00 35.50 213 SER A CA 1
ATOM 1686 C C . SER A 1 213 ? 4.058 -15.827 -7.685 1.00 35.50 213 SER A C 1
ATOM 1688 O O . SER A 1 213 ? 3.111 -15.086 -7.953 1.00 35.50 213 SER A O 1
ATOM 1690 N N . LEU A 1 214 ? 5.187 -15.809 -8.402 1.00 34.81 214 LEU A N 1
ATOM 1691 C CA . LEU A 1 214 ? 5.321 -15.071 -9.661 1.00 34.81 214 LEU A CA 1
ATOM 1692 C C . LEU A 1 214 ? 4.550 -15.820 -10.759 1.00 34.81 214 LEU A C 1
ATOM 1694 O O . LEU A 1 214 ? 5.122 -16.564 -11.552 1.00 34.81 214 LEU A O 1
ATOM 1698 N N . PHE A 1 215 ? 3.228 -15.669 -10.778 1.00 32.16 215 PHE A N 1
ATOM 1699 C CA . PHE A 1 215 ? 2.393 -16.190 -11.852 1.00 32.16 215 PHE A CA 1
ATOM 1700 C C . PHE A 1 215 ? 2.230 -15.119 -12.933 1.00 32.16 215 PHE A C 1
ATOM 1702 O O . PHE A 1 215 ? 1.494 -14.147 -12.773 1.00 32.16 215 PHE A O 1
ATOM 1709 N N . VAL A 1 216 ? 2.924 -15.302 -14.058 1.00 29.84 216 VAL A N 1
ATOM 1710 C CA . VAL A 1 216 ? 2.735 -14.490 -15.265 1.00 29.84 216 VAL A CA 1
ATOM 1711 C C . VAL A 1 216 ? 1.443 -14.947 -15.947 1.00 29.84 216 VAL A C 1
ATOM 1713 O O . VAL A 1 216 ? 1.464 -15.860 -16.767 1.00 29.84 216 VAL A O 1
ATOM 1716 N N . TYR A 1 217 ? 0.309 -14.332 -15.609 1.00 31.92 217 TYR A N 1
ATOM 1717 C CA . TYR A 1 217 ? -0.921 -14.469 -16.393 1.00 31.92 217 TYR A CA 1
ATOM 1718 C C . TYR A 1 217 ? -1.110 -13.238 -17.279 1.00 31.92 217 TYR A C 1
ATOM 1720 O O . TYR A 1 217 ? -1.188 -12.109 -16.804 1.00 31.92 217 TYR A O 1
ATOM 1728 N N . LEU A 1 218 ? -1.189 -13.460 -18.591 1.00 24.73 218 LEU A N 1
ATOM 1729 C CA . LEU A 1 218 ? -1.500 -12.433 -19.580 1.00 24.73 218 LEU A CA 1
ATOM 1730 C C . LEU A 1 218 ? -3.025 -12.263 -19.635 1.00 24.73 218 LEU A C 1
ATOM 1732 O O . LEU A 1 218 ? -3.690 -12.859 -20.475 1.00 24.73 218 LEU A O 1
ATOM 1736 N N . ILE A 1 219 ? -3.597 -11.499 -18.702 1.00 27.14 219 ILE A N 1
ATOM 1737 C CA . ILE A 1 219 ? -5.029 -11.169 -18.733 1.00 27.14 219 ILE A CA 1
ATOM 1738 C C . ILE A 1 219 ? -5.198 -9.841 -19.476 1.00 27.14 219 ILE A C 1
ATOM 1740 O O . ILE A 1 219 ? -4.827 -8.781 -18.974 1.00 27.14 219 ILE A O 1
ATOM 1744 N N . HIS A 1 220 ? -5.763 -9.901 -20.685 1.00 23.94 220 HIS A N 1
ATOM 1745 C CA . HIS A 1 220 ? -6.300 -8.719 -21.359 1.00 23.94 220 HIS A CA 1
ATOM 1746 C C . HIS A 1 220 ? -7.497 -8.217 -20.548 1.00 23.94 220 HIS A C 1
ATOM 1748 O O . HIS A 1 220 ? -8.538 -8.867 -20.517 1.00 23.94 220 HIS A O 1
ATOM 1754 N N . SER A 1 221 ? -7.359 -7.068 -19.890 1.00 29.23 221 SER A N 1
ATOM 1755 C CA . SER A 1 221 ? -8.495 -6.362 -19.299 1.00 29.23 221 SER A CA 1
ATOM 1756 C C . SER A 1 221 ? -8.638 -4.994 -19.958 1.00 29.23 221 SER A C 1
ATOM 1758 O O . SER A 1 221 ? -7.706 -4.192 -19.987 1.00 29.23 221 SER A O 1
ATOM 1760 N N . HIS A 1 222 ? -9.813 -4.757 -20.541 1.00 24.77 222 HIS A N 1
ATOM 1761 C CA . HIS A 1 222 ? -10.250 -3.442 -20.991 1.00 24.77 222 HIS A CA 1
ATOM 1762 C C . HIS A 1 222 ? -10.466 -2.567 -19.751 1.00 24.77 222 HIS A C 1
ATOM 1764 O O . HIS A 1 222 ? -11.368 -2.831 -18.958 1.00 24.77 222 HIS A O 1
ATOM 1770 N N . SER A 1 223 ? -9.641 -1.538 -19.570 1.00 27.48 223 SER A N 1
ATOM 1771 C CA . SER A 1 223 ? -9.810 -0.545 -18.512 1.00 27.48 223 SER A CA 1
ATOM 1772 C C . SER A 1 223 ? -10.653 0.629 -19.016 1.00 27.48 223 SER A C 1
ATOM 1774 O O . SER A 1 223 ? -10.273 1.356 -19.933 1.00 27.48 223 SER A O 1
ATOM 1776 N N . SER A 1 224 ? -11.821 0.833 -18.408 1.00 25.70 224 SER A N 1
ATOM 1777 C CA . SER A 1 224 ? -12.569 2.086 -18.514 1.00 25.70 224 SER A CA 1
ATOM 1778 C C . SER A 1 224 ? -11.916 3.128 -17.601 1.00 25.70 224 SER A C 1
ATOM 1780 O O . SER A 1 224 ? -11.988 3.029 -16.376 1.00 25.70 224 SER A O 1
ATOM 1782 N N . LEU A 1 225 ? -11.240 4.099 -18.216 1.00 29.27 225 LEU A N 1
ATOM 1783 C CA . LEU A 1 225 ? -10.618 5.261 -17.579 1.00 29.27 225 LEU A CA 1
ATOM 1784 C C . LEU A 1 225 ? -11.675 6.171 -16.930 1.00 29.27 225 LEU A C 1
ATOM 1786 O O . LEU A 1 225 ? -12.638 6.560 -17.585 1.00 29.27 225 LEU A O 1
ATOM 1790 N N . CYS A 1 226 ? -11.447 6.578 -15.680 1.00 24.19 226 CYS A N 1
ATOM 1791 C CA . CYS A 1 226 ? -12.086 7.753 -15.083 1.00 24.19 226 CYS A CA 1
ATOM 1792 C C . CYS A 1 226 ? -11.042 8.892 -15.057 1.00 24.19 226 CYS A C 1
ATOM 1794 O O . CYS A 1 226 ? -9.919 8.646 -14.601 1.00 24.19 226 CYS A O 1
ATOM 1796 N N . PRO A 1 227 ? -11.330 10.093 -15.593 1.00 31.12 227 PRO A N 1
ATOM 1797 C CA . PRO A 1 227 ? -10.321 11.127 -15.802 1.00 31.12 227 PRO A CA 1
ATOM 1798 C C . PRO A 1 227 ? -10.037 11.972 -14.547 1.00 31.12 227 PRO A C 1
ATOM 1800 O O . PRO A 1 227 ? -10.934 12.384 -13.819 1.00 31.12 227 PRO A O 1
ATOM 1803 N N . SER A 1 228 ? -8.740 12.222 -14.353 1.00 32.44 228 SER A N 1
ATOM 1804 C CA . SER A 1 228 ? -8.057 13.333 -13.668 1.00 32.44 228 SER A CA 1
ATOM 1805 C C . SER A 1 228 ? -8.880 14.363 -12.867 1.00 32.44 228 SER A C 1
ATOM 1807 O O . SER A 1 228 ? -9.478 15.274 -13.438 1.00 32.44 228 SER A O 1
ATOM 1809 N N . LEU A 1 229 ? -8.699 14.340 -11.544 1.00 26.06 229 LEU A N 1
ATOM 1810 C CA . LEU A 1 229 ? -8.737 15.508 -10.654 1.00 26.06 229 LEU A CA 1
ATOM 1811 C C . LEU A 1 229 ? -7.494 15.436 -9.744 1.00 26.06 229 LEU A C 1
ATOM 1813 O O . LEU A 1 229 ? -7.221 14.365 -9.196 1.00 26.06 229 LEU A O 1
ATOM 1817 N N . PRO A 1 230 ? -6.701 16.514 -9.593 1.00 34.34 230 PRO A N 1
ATOM 1818 C CA . PRO A 1 230 ? -5.597 16.519 -8.650 1.00 34.34 230 PRO A CA 1
ATOM 1819 C C . PRO A 1 230 ? -6.177 16.711 -7.246 1.00 34.34 230 PRO A C 1
ATOM 1821 O O . PRO A 1 230 ? -7.011 17.588 -7.030 1.00 34.34 230 PRO A O 1
ATOM 1824 N N . THR A 1 231 ? -5.694 15.925 -6.284 1.00 30.55 231 THR A N 1
ATOM 1825 C CA . THR A 1 231 ? -6.126 15.883 -4.869 1.00 30.55 231 THR A CA 1
ATOM 1826 C C . THR A 1 231 ? -7.339 14.982 -4.594 1.00 30.55 231 THR A C 1
ATOM 1828 O O . THR A 1 231 ? -8.428 15.437 -4.255 1.00 30.55 231 THR A O 1
ATOM 1831 N N . PHE A 1 232 ? -7.141 13.664 -4.676 1.00 29.91 232 PHE A N 1
ATOM 1832 C CA . PHE A 1 232 ? -8.057 12.710 -4.046 1.00 29.91 232 PHE A CA 1
ATOM 1833 C C . PHE A 1 232 ? -7.715 12.575 -2.554 1.00 29.91 232 PHE A C 1
ATOM 1835 O O . PHE A 1 232 ? -6.794 11.850 -2.188 1.00 29.91 232 PHE A O 1
ATOM 1842 N N . CYS A 1 233 ? -8.483 13.235 -1.684 1.00 27.58 233 CYS A N 1
ATOM 1843 C CA . CYS A 1 233 ? -8.610 12.816 -0.287 1.00 27.58 233 CYS A CA 1
ATOM 1844 C C . CYS A 1 233 ? -9.542 11.600 -0.253 1.00 27.58 233 CYS A C 1
ATOM 1846 O O . CYS A 1 233 ? -10.761 11.753 -0.213 1.00 27.58 233 CYS A O 1
ATOM 1848 N N . VAL A 1 234 ? -8.994 10.384 -0.299 1.00 33.06 234 VAL A N 1
ATOM 1849 C CA . VAL A 1 234 ? -9.787 9.192 0.029 1.00 33.06 234 VAL A CA 1
ATOM 1850 C C . VAL A 1 234 ? -9.944 9.165 1.544 1.00 33.06 234 VAL A C 1
ATOM 1852 O O . VAL A 1 234 ? -9.068 8.692 2.258 1.00 33.06 234 VAL A O 1
ATOM 1855 N N . VAL A 1 235 ? -11.051 9.724 2.030 1.00 34.16 235 VAL A N 1
ATOM 1856 C CA . VAL A 1 235 ? -11.464 9.605 3.429 1.00 34.16 235 VAL A CA 1
ATOM 1857 C C . VAL A 1 235 ? -12.139 8.244 3.578 1.00 34.16 235 VAL A C 1
ATOM 1859 O O . VAL A 1 235 ? -13.344 8.110 3.384 1.00 34.16 235 VAL A O 1
ATOM 1862 N N . GLY A 1 236 ? -11.348 7.209 3.851 1.00 39.22 236 GLY A N 1
ATOM 1863 C CA . GLY A 1 236 ? -11.879 5.921 4.284 1.00 39.22 236 GLY A CA 1
ATOM 1864 C C . GLY A 1 236 ? -12.263 6.013 5.757 1.00 39.22 236 GLY A C 1
ATOM 1865 O O . GLY A 1 236 ? -11.389 6.162 6.607 1.00 39.22 236 GLY A O 1
ATOM 1866 N N . SER A 1 237 ? -13.556 5.962 6.072 1.00 36.53 237 SER A N 1
ATOM 1867 C CA . SER A 1 237 ? -14.023 5.709 7.437 1.00 36.53 237 SER A CA 1
ATOM 1868 C C . SER A 1 237 ? -14.082 4.202 7.649 1.00 36.53 237 SER A C 1
ATOM 1870 O O . SER A 1 237 ? -14.781 3.521 6.899 1.00 36.53 237 SER A O 1
ATOM 1872 N N . ILE A 1 238 ? -13.378 3.693 8.656 1.00 37.28 238 ILE A N 1
ATOM 1873 C CA . ILE A 1 238 ? -13.456 2.288 9.064 1.00 37.28 238 ILE A CA 1
ATOM 1874 C C . ILE A 1 238 ? -14.447 2.214 10.235 1.00 37.28 238 ILE A C 1
ATOM 1876 O O . ILE A 1 238 ? -14.080 2.599 11.348 1.00 37.28 238 ILE A O 1
ATOM 1880 N N . PRO A 1 239 ? -15.714 1.816 10.017 1.00 27.73 239 PRO A N 1
ATOM 1881 C CA . PRO A 1 239 ? -16.571 1.406 11.118 1.00 27.73 239 PRO A CA 1
ATOM 1882 C C . PRO A 1 239 ? -16.074 0.051 11.640 1.00 27.73 239 PRO A C 1
ATOM 1884 O O . PRO A 1 239 ? -15.822 -0.860 10.851 1.00 27.73 239 PRO A O 1
ATOM 1887 N N . ILE A 1 240 ? -15.903 -0.038 12.959 1.00 34.12 240 ILE A N 1
ATOM 1888 C CA . ILE A 1 240 ? -15.739 -1.304 13.686 1.00 34.12 240 ILE A CA 1
ATOM 1889 C C . ILE A 1 240 ? -17.126 -1.918 13.867 1.00 34.12 240 ILE A C 1
ATOM 1891 O O . ILE A 1 240 ? -18.046 -1.140 14.216 1.00 34.12 240 ILE A O 1
#

Organism: Hymenolepis diminuta (NCBI:txid6216)

Sequence (240 aa):
MPPALASVRPQDLIPEHGLFLYALTTQPASVSGYKLVSSGSTFTTKQIWHMHLSSDDYPQRILRAAAYPSNEHVHSIGRILGDRNVMYKYINPNLLAVMTEGVSALEGHSVISKYLVDTVGGQIIHSVVHRKAVEPTSLVVSENWVLYSVYNQRSLRNEFTVMELFEPKQTTDNLVPSPWEIMINSLLPSTSSAFLDKRDNHNYFTSLFFTPSLFVYLIHSHSSLCPSLPTFCVVGSIPI

pLDDT: mean 71.18, std 25.8, range [23.94, 96.38]

Radius of gyration: 21.06 Å; chains: 1; bounding box: 43×51×60 Å

InterPro domains:
  IPR011678 ER membrane protein complex subunit 1, C-terminal [PF07774] (19-180)
  IPR026895 ER membrane protein complex subunit 1 [PTHR21573] (17-200)